Protein 2IWX (pdb70)

Foldseek 3Di:
DDKDKDFFDPLLLVLLVCLLPDPQPPLLLLVLLLLVVLLVLQVVLVVVCVVPVVQCVLPVAFAWEWEFDQVQQKIKIWTQGQWDALVRCCDCPGHHVPFLSVVLVVVVVVPDDPSCCVVRVRSNSSLSNWAQKKWKWFDHPPHAIKIWIDRSHRMIIIGRDPDDDDRSGTIMIMGNGDPVRSCCSDPVSVVVSCVPNVPDRPHYYHYDDDDDDD

Secondary structure (DSSP, 8-state):
---EEEEPPHHHHHHHHHHHH---S-TTHHHHHHHHHHHHHHHHHHHHTTT-GGGGTTS----EEEEEEGGGTEEEEEE-SS---HHHHHIIIII---STHHHHHHHHHHT--GGGGGGGT-GGGGGGGTEEEEEEEEE-TTS--EEEEE-SSSEEEEEE-SSSPPPSSEEEEEEEE-TT-GGGG-HHHHHHHHHHH----SS-EEE-------

Nearest PDB structures (foldseek):
  2cgf-assembly1_A-2  TM=9.976E-01  e=3.569E-41  Saccharomyces cerevisiae
  3c11-assembly1_A  TM=1.001E+00  e=1.636E-40  Saccharomyces cerevisiae
  2yge-assembly1_A  TM=9.999E-01  e=5.278E-40  Saccharomyces cerevisiae
  2yga-assembly1_A-2  TM=9.964E-01  e=4.176E-40  Saccharomyces cerevisiae
  2ygf-assembly1_A  TM=9.974E-01  e=1.428E-39  Saccharomyces cerevisiae

Solvent-accessible surface area: 10897 Å² total; per-residue (Å²): 138,80,60,71,94,49,125,13,40,75,38,1,45,103,0,0,52,88,3,38,106,40,145,53,106,61,34,10,11,0,2,110,15,3,2,50,65,4,18,70,22,0,52,120,1,113,161,81,13,131,109,57,93,151,39,44,123,66,33,94,95,38,8,0,66,0,28,16,58,82,166,102,83,3,0,8,5,30,9,0,0,53,6,27,20,47,70,72,0,29,66,76,15,0,44,87,29,135,56,32,1,114,46,0,13,100,25,37,109,95,63,29,92,17,35,65,0,37,148,49,60,4,5,15,7,0,0,0,0,0,0,70,97,0,22,0,0,0,43,6,46,116,42,108,6,22,16,0,47,2,95,7,59,14,42,2,40,2,22,40,4,128,124,20,97,137,4,28,0,0,9,1,20,36,0,36,7,33,106,110,15,59,66,7,23,98,69,165,39,1,86,62,3,20,152,128,70,15,132,186,41,86,17,74,47,66,42,55,60,128,160,160,131,220

Sequence (214 aa):
MASETFEFQQAEEEITQLMSSLIIINTVYSNKKEIFLRELISSNASDALDKIRYKSSLSSDPKQLEETEPDLFIRITPKPEQKVLEIRRDSGIGMTKAELINNLGTIAKSGTKAFMMEALSAGADVSSMIGQFGVGFYSLFLVADDRVQVISKSNDDEEQYIWESNAGGGGSFTVTLDEVNERIIGRGTILRLFLKDDQLEYLEEKRIKEVIKRHSEFVAYPIQLVVTKEVE

GO terms:
  GO:0032204 regulation of telomere maintenance (P, IMP)
  GO:0005634 nucleus (C, IDA)
  GO:0005737 cytoplasm (C, IDA)
  GO:0043248 proteasome assembly (P, IDA)
  GO:0016887 ATP hydrolysis activity (F, IDA)
  GO:0032212 positive regulation of telomere maintenance via telomerase (P, IDA)
  GO:0006458 'de novo' protein folding (P, IDA)
  GO:0005737 cytoplasm (C, HDA)
  GO:0042026 protein refolding (P, IMP)
  GO:0043248 proteasome assembly (P, IMP)
  GO:0016887 ATP hydrolysis activity (F, IMP)
  GO:0032212 positive regulation of telomere maintenance via telomerase (P, IMP)
  GO:0051604 protein maturation (P, IMP)
  GO:0006458 'de novo' protein folding (P, IMP)
  GO:0006970 response to osmotic stress (P, IMP)
  GO:0000492 box C/D snoRNP assembly (P, IMP)
  GO:0070585 protein localization to mitochondrion (P, IPI)
  GO:0042802 identical protein binding (F, IPI)
  GO:0005515 protein binding (F, IPI)

B-factor: mean 29.28, std 8.61, range [11.39, 107.09]

Radius of gyration: 16.76 Å; Cα contacts (8 Å, |Δi|>4): 424; chains: 1; bounding box: 52×40×44 Å

Structure (mmCIF, N/CA/C/O backbone):
data_2IWX
#
_entry.id   2IWX
#
_cell.length_a   73.703
_cell.length_b   73.703
_cell.length_c   110.019
_cell.angle_alpha   90.00
_cell.angle_beta   90.00
_cell.angle_gamma   90.00
#
_symmetry.space_group_name_H-M   'P 43 2 2'
#
loop_
_entity.id
_entity.type
_entity.pdbx_description
1 polymer 'ATP-DEPENDENT MOLECULAR CHAPERONE HSP82'
2 non-polymer (5E)-14-CHLORO-15,17-DIHYDROXY-4,7,8,9,10,11-HEXAHYDRO-2-BENZOXACYCLOPENTADECINE-1,12(3H,13H)-DIONE
3 water water
#
loop_
_atom_site.group_PDB
_atom_site.id
_atom_site.type_symbol
_atom_site.label_atom_id
_atom_site.label_alt_id
_atom_site.label_comp_id
_atom_site.label_asym_id
_atom_site.l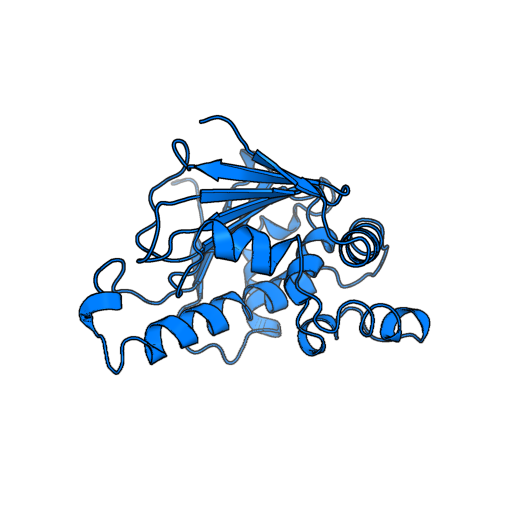abel_entity_id
_atom_site.label_seq_id
_atom_site.pdbx_PDB_ins_code
_atom_site.Cartn_x
_atom_site.Cartn_y
_atom_site.Cartn_z
_atom_site.occupancy
_atom_site.B_iso_or_equiv
_atom_site.auth_seq_id
_atom_site.auth_comp_id
_atom_site.auth_asym_id
_atom_site.auth_atom_id
_atom_site.pdbx_PDB_model_num
ATOM 1 N N . MET A 1 1 ? 42.090 61.305 3.352 1.00 42.32 1 MET A N 1
ATOM 2 C CA . MET A 1 1 ? 41.940 59.954 3.984 1.00 42.53 1 MET A CA 1
ATOM 3 C C . MET A 1 1 ? 42.893 59.819 5.162 1.00 40.35 1 MET A C 1
ATOM 4 O O . MET A 1 1 ? 42.985 60.719 6.010 1.00 40.45 1 MET A O 1
ATOM 9 N N . ALA A 1 2 ? 43.591 58.688 5.218 1.00 38.19 2 ALA A N 1
ATOM 10 C CA . ALA A 1 2 ? 44.688 58.538 6.149 1.00 35.82 2 ALA A CA 1
ATOM 11 C C . ALA A 1 2 ? 45.841 59.399 5.665 1.00 34.34 2 ALA A C 1
ATOM 12 O O . ALA A 1 2 ? 46.125 59.472 4.467 1.00 33.96 2 ALA A O 1
ATOM 14 N N . SER A 1 3 ? 46.480 60.058 6.617 1.00 32.18 3 SER A N 1
ATOM 15 C CA . SER A 1 3 ? 47.665 60.839 6.353 1.00 31.04 3 SER A CA 1
ATOM 16 C C . SER A 1 3 ? 48.863 59.914 6.327 1.00 29.96 3 SER A C 1
ATOM 17 O O . SER A 1 3 ? 48.835 58.819 6.888 1.00 30.33 3 SER A O 1
ATOM 20 N N . GLU A 1 4 ? 49.901 60.351 5.635 1.00 27.95 4 GLU A N 1
ATOM 21 C CA . GLU A 1 4 ? 51.194 59.702 5.694 1.00 26.93 4 GLU A CA 1
ATOM 22 C C . GLU A 1 4 ? 52.124 60.676 6.395 1.00 25.37 4 GLU A C 1
ATOM 23 O O . GLU A 1 4 ? 52.056 61.881 6.122 1.00 24.22 4 GLU A O 1
ATOM 29 N N . THR A 1 5 ? 52.963 60.165 7.292 1.00 25.88 5 THR A N 1
ATOM 30 C CA . THR A 1 5 ? 53.884 60.973 8.091 1.00 25.69 5 THR A CA 1
ATOM 31 C C . THR A 1 5 ? 55.319 60.778 7.607 1.00 25.93 5 THR A C 1
ATOM 32 O O . THR A 1 5 ? 55.732 59.652 7.312 1.00 25.35 5 THR A O 1
ATOM 36 N N . PHE A 1 6 ? 56.048 61.887 7.484 1.00 25.66 6 PHE A N 1
ATOM 37 C CA . PHE A 1 6 ? 57.435 61.883 7.011 1.00 26.77 6 PHE A CA 1
ATOM 38 C C . PHE A 1 6 ? 58.315 62.673 7.966 1.00 26.95 6 PHE A C 1
ATOM 39 O O . PHE A 1 6 ? 57.863 63.621 8.602 1.00 26.95 6 PHE A O 1
ATOM 47 N N . GLU A 1 7 ? 59.593 62.319 8.018 1.00 26.61 7 GLU A N 1
ATOM 48 C CA . GLU A 1 7 ? 60.558 63.065 8.817 1.00 27.22 7 GLU A CA 1
ATOM 49 C C . GLU A 1 7 ? 61.242 64.086 7.946 1.00 26.41 7 GLU A C 1
ATOM 50 O O . GLU A 1 7 ? 61.612 63.797 6.804 1.00 27.59 7 GLU A O 1
ATOM 56 N N . PHE A 1 8 ? 61.359 65.305 8.472 1.00 27.13 8 PHE A N 1
ATOM 57 C CA . PHE A 1 8 ? 62.132 66.337 7.815 1.00 26.92 8 PHE A CA 1
ATOM 58 C C . PHE A 1 8 ? 63.592 65.954 7.829 1.00 25.86 8 PHE A C 1
ATOM 59 O O . PHE A 1 8 ? 64.078 65.336 8.794 1.00 26.85 8 PHE A O 1
ATOM 67 N N . GLN A 1 9 ? 64.288 66.365 6.774 1.00 25.11 9 GLN A N 1
ATOM 68 C CA A GLN A 1 9 ? 65.726 66.354 6.807 0.50 24.15 9 GLN A CA 1
ATOM 69 C CA B GLN A 1 9 ? 65.754 66.398 6.790 0.50 23.78 9 GLN A CA 1
ATOM 70 C C . GLN A 1 9 ? 66.181 67.220 7.994 1.00 23.92 9 GLN A C 1
ATOM 71 O O . GLN A 1 9 ? 65.614 68.301 8.245 1.00 22.90 9 GLN A O 1
ATOM 82 N N . ALA A 1 10 ? 67.170 66.732 8.731 1.00 23.44 10 ALA A N 1
ATOM 83 C CA . ALA A 1 10 ? 67.644 67.373 9.968 1.00 23.48 10 ALA A CA 1
ATOM 84 C C . ALA A 1 10 ? 67.945 68.870 9.843 1.00 24.11 10 ALA A C 1
ATOM 85 O O . ALA A 1 10 ? 67.610 69.642 10.751 1.00 24.65 10 ALA A O 1
ATOM 87 N N . GLU A 1 11 ? 68.573 69.275 8.739 1.00 22.92 11 GLU A N 1
ATOM 88 C CA A GLU A 1 11 ? 68.910 70.692 8.547 0.60 23.36 11 GLU A CA 1
ATOM 89 C CA B GLU A 1 11 ? 68.920 70.677 8.544 0.20 23.15 11 GLU A CA 1
ATOM 90 C CA C GLU A 1 11 ? 68.917 70.681 8.506 0.20 23.14 11 GLU A CA 1
ATOM 91 C C . GLU A 1 11 ? 67.679 71.549 8.383 1.00 23.30 11 GLU A C 1
ATOM 92 O O . GLU A 1 11 ? 67.678 72.722 8.771 1.00 22.22 11 GLU A O 1
ATOM 108 N N . ILE A 1 12 ? 66.613 70.991 7.813 1.00 22.31 12 ILE A N 1
ATOM 109 C CA . ILE A 1 12 ? 65.385 71.774 7.666 1.00 22.38 12 ILE A CA 1
ATOM 110 C C . ILE A 1 12 ? 64.760 71.989 9.048 1.00 23.42 12 ILE A C 1
ATOM 111 O O . ILE A 1 12 ? 64.343 73.097 9.357 1.00 22.87 12 ILE A O 1
ATOM 116 N N . THR A 1 13 ? 64.739 70.941 9.867 1.00 24.47 13 THR A N 1
ATOM 117 C CA . THR A 1 13 ? 64.299 71.051 11.267 1.00 25.88 13 THR A CA 1
ATOM 118 C C . THR A 1 13 ? 65.092 72.124 11.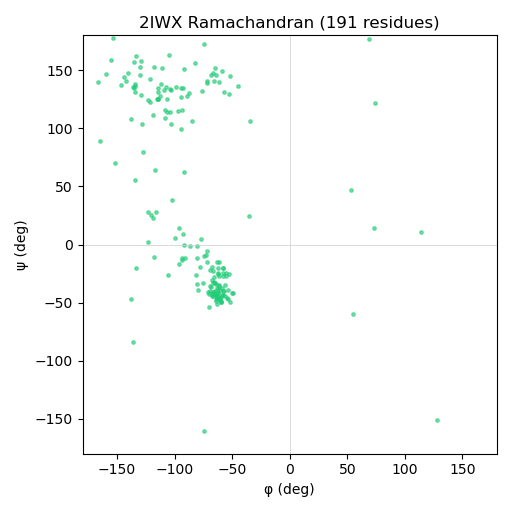992 1.00 25.26 13 THR A C 1
ATOM 119 O O . THR A 1 13 ? 64.507 72.983 12.671 1.00 26.26 13 THR A O 1
ATOM 123 N N . GLN A 1 14 ? 66.400 72.115 11.807 1.00 23.89 14 GLN A N 1
ATOM 124 C CA . GLN A 1 14 ? 67.280 73.068 12.456 1.00 23.83 14 GLN A CA 1
ATOM 125 C C . GLN A 1 14 ? 66.862 74.475 12.040 1.00 24.34 14 GLN A C 1
ATOM 126 O O . GLN A 1 14 ? 66.667 75.347 12.907 1.00 25.05 14 GLN A O 1
ATOM 132 N N . LEU A 1 15 ? 66.691 74.685 10.735 1.00 23.23 15 LEU A N 1
ATOM 133 C CA . LEU A 1 15 ? 66.295 76.013 10.233 1.00 24.88 15 LEU A CA 1
ATOM 134 C C . LEU A 1 15 ? 64.957 76.461 10.809 1.00 25.18 15 LEU A C 1
ATOM 135 O O . LEU A 1 15 ? 64.804 77.614 11.237 1.00 26.27 15 LEU A O 1
ATOM 140 N N . MET A 1 16 ? 63.980 75.569 10.825 1.00 25.23 16 MET A N 1
ATOM 141 C CA . MET A 1 16 ? 62.627 75.905 11.315 1.00 26.05 16 MET A CA 1
ATOM 142 C C . MET A 1 16 ? 62.564 76.272 12.774 1.00 27.07 16 MET A C 1
ATOM 143 O O . MET A 1 16 ? 61.915 77.244 13.111 1.00 28.18 16 MET A O 1
ATOM 148 N N . SER A 1 17 ? 63.177 75.466 13.626 1.00 25.35 17 SER A N 1
ATOM 149 C CA A SER A 1 17 ? 63.168 75.727 15.058 0.70 25.90 17 SER A CA 1
ATOM 150 C CA B SER A 1 17 ? 63.164 75.723 15.062 0.30 25.75 17 SER A CA 1
ATOM 151 C C . SER A 1 17 ? 63.746 77.104 15.322 1.00 25.40 17 SER A C 1
ATOM 152 O O . SER A 1 17 ? 63.224 77.871 16.130 1.00 24.44 17 SER A O 1
ATOM 157 N N . LEU A 1 18 ? 64.825 77.416 14.620 1.00 26.15 18 LEU A N 1
ATOM 158 C CA . LEU A 1 18 ? 65.434 78.734 14.740 1.00 27.58 18 LEU A CA 1
ATOM 159 C C . LEU A 1 18 ? 64.426 79.834 14.338 1.00 27.18 18 LEU A C 1
ATOM 160 O O . LEU A 1 18 ? 64.245 80.813 15.052 1.00 27.69 18 LEU A O 1
ATOM 165 N N . ILE A 1 19 ? 63.778 79.695 13.193 1.00 27.17 19 ILE A N 1
ATOM 166 C CA . ILE A 1 19 ? 62.844 80.736 12.743 1.00 27.58 19 ILE A CA 1
ATOM 167 C C . ILE A 1 19 ? 61.580 80.908 13.618 1.00 29.25 19 ILE A C 1
ATOM 168 O O . ILE A 1 19 ? 61.165 82.056 13.905 1.00 28.36 19 ILE A O 1
ATOM 173 N N . ILE A 1 20 ? 60.937 79.808 14.032 1.00 29.43 20 ILE A N 1
ATOM 174 C CA A ILE A 1 20 ? 59.723 79.917 14.837 0.70 29.42 20 ILE A CA 1
ATOM 175 C CA B ILE A 1 20 ? 59.717 79.937 14.843 0.30 29.71 20 ILE A CA 1
ATOM 176 C C . ILE A 1 20 ? 59.991 80.602 16.193 1.00 29.90 20 ILE A C 1
ATOM 177 O O . ILE A 1 20 ? 59.107 81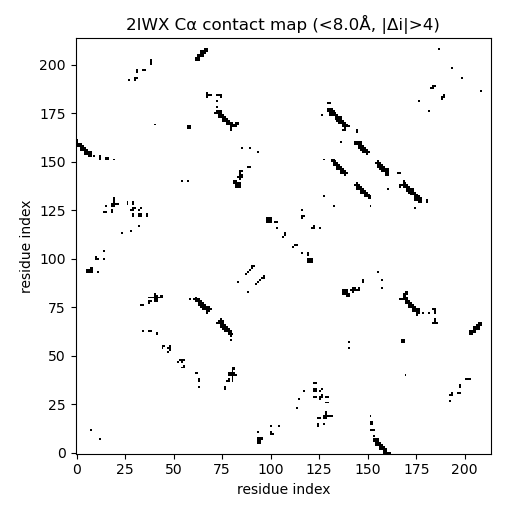.262 16.747 1.00 29.99 20 ILE A O 1
ATOM 186 N N . ASN A 1 21 ? 61.216 80.446 16.712 1.00 29.39 21 ASN A N 1
ATOM 187 C CA . ASN A 1 21 ? 61.594 80.966 18.022 1.00 29.89 21 ASN A CA 1
ATOM 188 C C . ASN A 1 21 ? 62.296 82.328 17.990 1.00 29.33 21 ASN A C 1
ATOM 189 O O . ASN A 1 21 ? 62.388 82.998 19.018 1.00 29.45 21 ASN A O 1
ATOM 194 N N . THR A 1 22 ? 62.793 82.742 16.826 1.00 28.26 22 THR A N 1
ATOM 195 C CA . THR A 1 22 ? 63.655 83.934 16.784 1.00 27.53 22 THR A CA 1
ATOM 196 C C . THR A 1 22 ? 62.901 85.201 17.197 1.00 27.44 22 THR A C 1
ATOM 197 O O . THR A 1 22 ? 61.705 85.360 16.919 1.00 28.13 22 THR A O 1
ATOM 201 N N . VAL A 1 23 ? 63.615 86.107 17.853 1.00 27.36 23 VAL A N 1
ATOM 202 C CA . VAL A 1 23 ? 63.014 87.395 18.213 1.00 28.22 23 VAL A CA 1
ATOM 203 C C . VAL A 1 23 ? 63.351 88.496 17.192 1.00 28.36 23 VAL A C 1
ATOM 204 O O . VAL A 1 23 ? 63.173 89.684 17.476 1.00 29.05 23 VAL A O 1
ATOM 208 N N . TYR A 1 24 ? 63.852 88.087 16.022 1.00 27.68 24 TYR A N 1
ATOM 209 C CA . TYR A 1 24 ? 64.104 88.985 14.905 1.00 28.47 24 TYR A CA 1
ATOM 210 C C . TYR A 1 24 ? 62.907 89.925 14.721 1.00 28.07 24 TYR A C 1
ATOM 211 O O . TYR A 1 24 ? 61.739 89.482 14.738 1.00 29.29 24 TYR A O 1
ATOM 220 N N . SER A 1 25 ? 63.198 91.200 14.501 1.00 28.30 25 SER A N 1
ATOM 221 C CA . SER A 1 25 ? 62.188 92.239 14.618 1.00 29.50 25 SER A CA 1
ATOM 222 C C . SER A 1 25 ? 61.280 92.360 13.405 1.00 29.86 25 SER A C 1
ATOM 223 O O . SER A 1 25 ? 60.073 92.524 13.566 1.00 30.84 25 SER A O 1
ATOM 226 N N . ASN A 1 26 ? 61.852 92.218 12.205 1.00 28.73 26 ASN A N 1
ATOM 227 C CA . ASN A 1 26 ? 61.175 92.559 10.954 1.00 28.61 26 ASN A CA 1
ATOM 228 C C . ASN A 1 26 ? 60.457 91.341 10.383 1.00 26.55 26 ASN A C 1
ATOM 229 O O . ASN A 1 26 ? 60.751 90.894 9.279 1.00 27.41 26 ASN A O 1
ATOM 234 N N . LYS A 1 27 ? 59.488 90.829 11.134 1.00 25.37 27 LYS A N 1
ATOM 235 C CA A LYS A 1 27 ? 58.810 89.578 10.782 0.60 25.32 27 LYS A CA 1
ATOM 236 C CA B LYS A 1 27 ? 58.849 89.576 10.747 0.40 24.86 27 LYS A CA 1
ATOM 237 C C . LYS A 1 27 ? 58.007 89.692 9.473 1.00 24.63 27 LYS A C 1
ATOM 238 O O . LYS A 1 27 ? 57.726 88.684 8.824 1.00 24.26 27 LYS A O 1
ATOM 249 N N . GLU A 1 28 ? 57.643 90.918 9.085 1.00 24.21 28 GLU A N 1
ATOM 250 C CA . GLU A 1 28 ? 56.821 91.108 7.855 1.00 24.14 28 GLU A CA 1
ATOM 251 C C . GLU A 1 28 ? 57.485 90.619 6.563 1.00 23.76 28 GLU A C 1
ATOM 252 O O . GLU A 1 28 ? 56.820 90.505 5.520 1.00 24.35 28 GLU A O 1
ATOM 258 N N . ILE A 1 29 ? 58.795 90.376 6.601 1.00 24.11 29 ILE A N 1
ATOM 259 C CA . ILE A 1 29 ? 59.503 89.890 5.418 1.00 24.43 29 ILE A CA 1
ATOM 260 C C . ILE A 1 29 ? 58.927 88.571 4.886 1.00 23.72 29 ILE A C 1
ATOM 261 O O . ILE A 1 29 ? 59.125 88.239 3.721 1.00 24.31 29 ILE A O 1
ATOM 266 N N . PHE A 1 30 ? 58.196 87.823 5.708 1.00 22.89 30 PHE A N 1
ATOM 267 C CA . PHE A 1 30 ? 57.600 86.571 5.267 1.00 23.35 30 PHE A CA 1
ATOM 268 C C . PHE A 1 30 ? 56.725 86.827 4.046 1.00 23.55 30 PHE A C 1
ATOM 269 O O . PHE A 1 30 ? 56.652 85.979 3.146 1.00 24.11 30 PHE A O 1
ATOM 277 N N . LEU A 1 31 ? 56.061 87.982 3.993 1.00 23.65 31 LEU A N 1
ATOM 278 C CA . LEU A 1 31 ? 55.092 88.140 2.897 1.00 24.90 31 LEU A CA 1
ATOM 279 C C . LEU A 1 31 ? 55.778 88.303 1.546 1.00 24.72 31 LEU A C 1
ATOM 280 O O . LEU A 1 31 ? 55.348 87.705 0.554 1.00 24.63 31 LEU A O 1
ATOM 285 N N . ARG A 1 32 ? 56.857 89.077 1.506 1.00 24.59 32 ARG A N 1
ATOM 286 C CA . ARG A 1 32 ? 57.618 89.207 0.267 1.00 24.75 32 ARG A CA 1
ATOM 287 C C . ARG A 1 32 ? 58.153 87.847 -0.179 1.00 24.85 32 ARG A C 1
ATOM 288 O O . ARG A 1 32 ? 58.149 87.527 -1.376 1.00 24.64 32 ARG A O 1
ATOM 296 N N . GLU A 1 33 ? 58.602 87.021 0.761 1.00 23.41 33 GLU A N 1
ATOM 297 C CA . GLU A 1 33 ? 59.140 85.737 0.359 1.00 24.02 33 GLU A CA 1
ATOM 298 C C . GLU A 1 33 ? 58.086 84.855 -0.246 1.00 23.61 33 GLU A C 1
ATOM 299 O O . GLU A 1 33 ? 58.353 84.159 -1.239 1.00 24.45 33 GLU A O 1
ATOM 305 N N . LEU A 1 34 ? 56.875 84.850 0.332 1.00 23.15 34 LEU A N 1
ATOM 306 C CA . LEU A 1 34 ? 55.822 83.982 -0.187 1.00 23.26 34 LEU A CA 1
ATOM 307 C C . LEU A 1 34 ? 55.234 84.538 -1.483 1.00 22.78 34 LEU A C 1
ATOM 308 O O . LEU A 1 34 ? 54.884 83.747 -2.370 1.00 23.91 34 LEU A O 1
ATOM 313 N N . ILE A 1 35 ? 55.176 85.861 -1.620 1.00 22.31 35 ILE A N 1
ATOM 314 C CA . ILE A 1 35 ? 54.745 86.448 -2.891 1.00 23.44 35 ILE A CA 1
ATOM 315 C C . ILE A 1 35 ? 55.765 86.105 -3.965 1.00 23.53 35 ILE A C 1
ATOM 316 O O . ILE A 1 35 ? 55.397 85.789 -5.121 1.00 23.66 35 ILE A O 1
ATOM 321 N N . SER A 1 36 ? 57.058 86.138 -3.626 1.00 23.49 36 SER A N 1
ATOM 322 C CA A SER A 1 36 ? 58.093 85.812 -4.606 0.60 23.51 36 SER A CA 1
ATOM 323 C CA B SER A 1 36 ? 58.097 85.799 -4.603 0.40 23.16 36 SER A CA 1
ATOM 324 C C . SER A 1 36 ? 57.975 84.356 -5.069 1.00 23.54 36 SER A C 1
ATOM 325 O O . SER A 1 36 ? 58.057 84.061 -6.260 1.00 24.25 36 SER A O 1
ATOM 330 N N . ASN A 1 37 ? 57.758 83.429 -4.137 1.00 22.94 37 ASN A N 1
ATOM 331 C CA . ASN A 1 37 ? 57.592 82.036 -4.519 1.00 23.20 37 ASN A CA 1
ATOM 332 C C . ASN A 1 37 ? 56.364 81.861 -5.406 1.00 23.56 37 ASN A C 1
ATOM 333 O O . ASN A 1 37 ? 56.425 81.062 -6.361 1.00 23.47 37 ASN A O 1
ATOM 338 N N . ALA A 1 38 ? 55.262 82.543 -5.064 1.00 23.77 38 ALA A N 1
ATOM 339 C CA . ALA A 1 38 ? 54.031 82.483 -5.860 1.00 23.81 38 ALA A CA 1
ATOM 340 C C . ALA A 1 38 ? 54.308 82.981 -7.281 1.00 23.40 38 ALA A C 1
ATOM 341 O O . ALA A 1 38 ? 53.908 82.339 -8.268 1.00 23.58 38 ALA A O 1
ATOM 343 N N . SER A 1 39 ? 54.964 84.133 -7.402 1.00 22.48 39 SER A N 1
ATOM 344 C CA . SER A 1 39 ? 55.313 84.683 -8.721 1.00 22.19 39 SER A CA 1
ATOM 345 C C . SER A 1 39 ? 56.163 83.690 -9.507 1.00 22.33 39 SER A C 1
ATOM 346 O O . SER A 1 39 ? 55.939 83.473 -10.702 1.00 22.45 39 SER A O 1
ATOM 349 N N . ASP A 1 40 ? 57.138 83.075 -8.857 1.00 22.87 40 ASP A N 1
ATOM 350 C CA . ASP A 1 40 ? 57.996 82.094 -9.521 1.00 23.17 40 ASP A CA 1
ATOM 351 C C . ASP A 1 40 ? 57.195 80.893 -10.018 1.00 22.86 40 ASP A C 1
ATOM 352 O O . ASP A 1 40 ? 57.442 80.437 -11.134 1.00 22.97 40 ASP A O 1
ATOM 357 N N . ALA A 1 41 ? 56.245 80.396 -9.212 1.00 23.05 41 ALA A N 1
ATOM 358 C CA . ALA A 1 41 ? 55.428 79.252 -9.607 1.00 23.15 41 ALA A CA 1
ATOM 359 C C . ALA A 1 41 ? 54.529 79.617 -10.783 1.00 23.57 41 ALA A C 1
ATOM 360 O O . ALA A 1 41 ? 54.279 78.780 -11.665 1.00 23.34 41 ALA A O 1
ATOM 362 N N . LEU A 1 42 ? 54.089 80.873 -10.836 1.00 22.02 42 LEU A N 1
ATOM 363 C CA . LEU A 1 42 ? 53.299 81.358 -11.964 1.00 21.89 42 LEU A CA 1
ATOM 364 C C . LEU A 1 42 ? 54.172 81.448 -13.233 1.00 21.51 42 LEU A C 1
ATOM 365 O O . LEU A 1 42 ? 53.727 81.099 -14.361 1.00 22.13 42 LEU A O 1
ATOM 370 N N . ASP A 1 43 ? 55.420 81.900 -13.075 1.00 21.10 43 ASP A N 1
ATOM 371 C CA . ASP A 1 43 ? 56.338 81.948 -14.212 1.00 20.94 43 ASP A CA 1
ATOM 372 C C . ASP A 1 43 ? 56.484 80.555 -14.801 1.00 20.96 43 ASP A C 1
ATOM 373 O O . ASP A 1 43 ? 56.552 80.409 -16.021 1.00 21.00 43 ASP A O 1
ATOM 378 N N . LYS A 1 44 ? 56.550 79.535 -13.957 1.00 22.42 44 LYS A N 1
ATOM 379 C CA . LYS A 1 44 ? 56.782 78.181 -14.462 1.00 22.57 44 LYS A CA 1
ATOM 380 C C . LYS A 1 44 ? 55.603 77.656 -15.276 1.00 20.78 44 LYS A C 1
ATOM 381 O O . LYS A 1 44 ? 55.832 77.065 -16.337 1.00 20.52 44 LYS A O 1
ATOM 387 N N . ILE A 1 45 ? 54.362 77.876 -14.825 1.00 21.42 45 ILE A N 1
ATOM 388 C CA . ILE A 1 45 ? 53.213 77.410 -15.591 1.00 21.80 45 ILE A CA 1
ATOM 389 C C . ILE A 1 45 ? 53.088 78.235 -16.885 1.00 21.54 45 ILE A C 1
ATOM 390 O O . ILE A 1 45 ? 52.798 77.696 -17.961 1.00 21.28 45 ILE A O 1
ATOM 395 N N . ARG A 1 46 ? 53.406 79.521 -16.806 1.00 20.98 46 ARG A N 1
ATOM 396 C CA . ARG A 1 46 ? 53.352 80.355 -18.008 1.00 21.91 46 ARG A CA 1
ATOM 397 C C . ARG A 1 46 ? 54.347 79.874 -19.033 1.00 20.96 46 ARG A C 1
ATOM 398 O O . ARG A 1 46 ? 54.046 79.805 -20.222 1.00 21.75 46 ARG A O 1
ATOM 406 N N . TYR A 1 47 ? 55.566 79.596 -18.595 1.00 20.42 47 TYR A N 1
ATOM 407 C CA . TYR A 1 47 ? 56.589 79.097 -19.490 1.00 20.03 47 TYR A CA 1
ATOM 408 C C . TYR A 1 47 ? 56.214 77.732 -20.077 1.00 19.70 47 TYR A C 1
ATOM 409 O O . TYR A 1 47 ? 56.363 77.512 -21.268 1.00 20.47 47 TYR A O 1
ATOM 418 N N . LYS A 1 48 ? 55.713 76.836 -19.229 1.00 19.94 48 LYS A N 1
ATOM 419 C CA . LYS A 1 48 ? 55.315 75.508 -19.703 1.00 21.18 48 LYS A CA 1
ATOM 420 C C . LYS A 1 48 ? 54.253 75.633 -20.775 1.00 20.71 48 LYS A C 1
ATOM 421 O O . LYS A 1 48 ? 54.254 74.893 -21.771 1.00 20.55 48 LYS A O 1
ATOM 427 N N . SER A 1 49 ? 53.365 76.598 -20.584 1.00 21.25 49 SER A N 1
ATOM 428 C CA A SER A 1 49 ? 52.226 76.808 -21.490 0.60 20.82 49 SER A CA 1
ATOM 429 C CA B SER A 1 49 ? 52.243 76.758 -21.504 0.40 21.06 49 SER A CA 1
ATOM 430 C C . SER A 1 49 ? 52.651 77.273 -22.881 1.00 20.97 49 SER A C 1
ATOM 431 O O . SER A 1 49 ? 51.853 77.219 -23.808 1.00 22.74 49 SER A O 1
ATOM 436 N N . LEU A 1 50 ? 53.895 77.738 -23.043 1.00 21.02 50 LEU A N 1
ATOM 437 C CA . LEU A 1 50 ? 54.372 78.206 -24.352 1.00 21.34 50 LEU A CA 1
ATOM 438 C C . LEU A 1 50 ? 54.334 77.085 -25.378 1.00 21.03 50 LEU A C 1
ATOM 439 O O . LEU A 1 50 ? 54.086 77.324 -26.556 1.00 22.90 50 LEU A O 1
ATOM 444 N N . SER A 1 51 ? 54.605 75.871 -24.910 1.00 21.47 51 SER A N 1
ATOM 445 C CA A SER A 1 51 ? 54.660 74.702 -25.783 0.70 20.41 51 SER A CA 1
ATOM 446 C CA B SER A 1 51 ? 54.667 74.697 -25.780 0.30 21.30 51 SER A CA 1
ATOM 447 C C . SER A 1 51 ? 53.546 73.702 -25.466 1.00 21.61 51 SER A C 1
ATOM 448 O O . SER A 1 51 ? 53.420 72.674 -26.119 1.00 21.98 51 SER A O 1
ATOM 453 N N . ASP A 1 52 ? 52.728 74.018 -24.472 1.00 22.50 52 ASP A N 1
ATOM 454 C CA . ASP A 1 52 ? 51.667 73.112 -24.075 1.00 22.70 52 ASP A CA 1
ATOM 455 C C . ASP A 1 52 ? 50.528 73.968 -23.488 1.00 22.98 52 ASP A C 1
ATOM 456 O O . ASP A 1 52 ? 50.278 73.973 -22.277 1.00 23.10 52 ASP A O 1
ATOM 461 N N . PRO A 1 53 ? 49.848 74.733 -24.349 1.00 23.01 53 PRO A N 1
ATOM 462 C CA . PRO A 1 53 ? 48.878 75.697 -23.847 1.00 23.76 53 PRO A CA 1
ATOM 463 C C . PRO A 1 53 ? 47.709 75.066 -23.097 1.00 24.11 53 PRO A C 1
ATOM 464 O O . PRO A 1 53 ? 47.102 75.726 -22.265 1.00 22.93 53 PRO A O 1
ATOM 468 N N . LYS A 1 54 ? 47.382 73.806 -23.396 1.00 24.45 54 LYS A N 1
ATOM 469 C CA . LYS A 1 54 ? 46.374 73.066 -22.624 1.00 25.18 54 LYS A CA 1
ATOM 470 C C . LYS A 1 54 ? 46.611 73.055 -21.101 1.00 24.46 54 LYS A C 1
ATOM 471 O O . LYS A 1 54 ? 45.665 72.942 -20.316 1.00 25.91 54 LYS A O 1
ATOM 477 N N . GLN A 1 55 ? 47.868 73.222 -20.695 1.00 24.13 55 GLN A N 1
ATOM 478 C CA . GLN A 1 55 ? 48.199 73.211 -19.272 1.00 23.70 55 GLN A CA 1
ATOM 479 C C . GLN A 1 55 ? 47.522 74.349 -18.521 1.00 24.66 55 GLN A C 1
ATOM 480 O O . GLN A 1 55 ? 47.343 74.267 -17.294 1.00 24.88 55 GLN A O 1
ATOM 486 N N . LEU A 1 56 ? 47.184 75.427 -19.224 1.00 25.04 56 LEU A N 1
ATOM 487 C CA . LEU A 1 56 ? 46.495 76.560 -18.573 1.00 25.56 56 LEU A CA 1
ATOM 488 C C . LEU A 1 56 ? 45.023 76.349 -18.327 1.00 26.04 56 LEU A C 1
ATOM 489 O O . LEU A 1 56 ? 44.459 77.033 -17.474 1.00 26.95 56 LEU A O 1
ATOM 494 N N . GLU A 1 57 ? 44.411 75.407 -19.039 1.00 26.24 57 GLU A N 1
ATOM 495 C CA A GLU A 1 57 ? 42.954 75.268 -19.040 0.70 27.18 57 GLU A CA 1
ATOM 496 C CA B GLU A 1 57 ? 42.952 75.271 -19.048 0.30 27.10 57 GLU A CA 1
ATOM 497 C C . GLU A 1 57 ? 42.336 74.927 -17.690 1.00 27.18 57 GLU A C 1
ATOM 498 O O . GLU A 1 57 ? 41.159 75.216 -17.462 1.00 27.86 57 GLU A O 1
ATOM 509 N N . THR A 1 58 ? 43.120 74.315 -16.788 1.00 26.99 58 THR A N 1
ATOM 510 C CA . THR A 1 58 ? 42.647 73.953 -15.457 1.00 26.96 58 THR A CA 1
ATOM 511 C C . THR A 1 58 ? 42.400 75.195 -14.595 1.00 27.03 58 THR A C 1
ATOM 512 O O . THR A 1 58 ? 41.680 75.135 -13.609 1.00 27.63 58 THR A O 1
ATOM 516 N N . GLU A 1 59 ? 43.044 76.302 -14.971 1.00 27.19 59 GLU A N 1
ATOM 517 C CA . GLU A 1 59 ? 42.863 77.593 -14.295 1.00 26.81 59 GLU A CA 1
ATOM 518 C C . GLU A 1 59 ? 43.452 78.669 -15.214 1.00 26.28 59 GLU A C 1
ATOM 519 O O . GLU A 1 59 ? 44.637 78.977 -15.136 1.00 25.76 59 GLU A O 1
ATOM 525 N N . PRO A 1 60 ? 42.642 79.219 -16.126 1.00 25.90 60 PRO A N 1
ATOM 526 C CA . PRO A 1 60 ? 43.219 80.144 -17.109 1.00 26.00 60 PRO A CA 1
ATOM 527 C C . PRO A 1 60 ? 43.740 81.463 -16.583 1.00 26.53 60 PRO A C 1
ATOM 528 O O . PRO A 1 60 ? 44.548 82.115 -17.255 1.00 28.84 60 PRO A O 1
ATOM 532 N N . ASP A 1 61 ? 43.310 81.860 -15.389 1.00 25.78 61 ASP A N 1
ATOM 533 C CA . ASP A 1 61 ? 43.755 83.147 -14.849 1.00 25.89 61 ASP A CA 1
ATOM 534 C C . ASP A 1 61 ? 44.982 82.961 -13.983 1.00 25.22 61 ASP A C 1
ATOM 535 O O . ASP A 1 61 ? 45.017 82.045 -13.136 1.00 25.24 61 ASP A O 1
ATOM 540 N N . LEU A 1 62 ? 45.958 83.839 -14.196 1.00 24.50 62 LEU A N 1
ATOM 541 C CA . LEU A 1 62 ? 47.241 83.822 -13.466 1.00 24.27 62 LEU A CA 1
ATOM 542 C C . LEU A 1 62 ? 47.234 84.945 -12.433 1.00 22.94 62 LEU A C 1
ATOM 543 O O . LEU A 1 62 ? 47.200 86.122 -12.769 1.00 24.01 62 LEU A O 1
ATOM 548 N N . PHE A 1 63 ? 47.253 84.567 -11.153 1.00 22.24 63 PHE A N 1
ATOM 549 C CA . PHE A 1 63 ? 47.069 85.523 -10.071 1.00 23.37 63 PHE A CA 1
ATOM 550 C C . PHE A 1 63 ? 47.695 85.036 -8.772 1.00 22.60 63 PHE A C 1
ATOM 551 O O . PHE A 1 63 ? 47.936 83.852 -8.573 1.00 22.87 63 PHE A O 1
ATOM 559 N N . ILE A 1 64 ? 47.949 86.009 -7.906 1.00 22.62 64 ILE A N 1
ATOM 560 C CA . ILE A 1 64 ? 48.304 85.795 -6.491 1.00 23.16 64 ILE A CA 1
ATOM 561 C C . ILE A 1 64 ? 47.143 86.390 -5.708 1.00 23.70 64 ILE A C 1
ATOM 562 O O . ILE A 1 64 ? 46.652 87.487 -6.037 1.00 24.65 64 ILE A O 1
ATOM 567 N N . ARG A 1 65 ? 46.685 85.660 -4.699 1.00 23.82 65 ARG A N 1
ATOM 568 C CA . ARG A 1 65 ? 45.522 86.103 -3.900 1.00 23.50 65 ARG A CA 1
ATOM 569 C C . ARG A 1 65 ? 45.813 85.934 -2.415 1.00 22.57 65 ARG A C 1
ATOM 570 O O . ARG A 1 65 ? 46.281 84.876 -1.997 1.00 24.81 65 ARG A O 1
ATOM 578 N N . ILE A 1 66 ? 45.544 86.981 -1.649 1.00 22.66 66 ILE A N 1
ATOM 579 C CA . ILE A 1 66 ? 45.760 86.939 -0.207 1.00 22.52 66 ILE A CA 1
ATOM 580 C C . ILE A 1 66 ? 44.420 87.062 0.481 1.00 22.43 66 ILE A C 1
ATOM 581 O O . ILE A 1 66 ? 43.660 88.004 0.229 1.00 21.71 66 ILE A O 1
ATOM 586 N N . THR A 1 67 ? 44.130 86.090 1.353 1.00 22.57 67 THR A N 1
ATOM 587 C CA . THR A 1 67 ? 42.831 86.024 2.039 1.00 22.55 67 THR A CA 1
ATOM 588 C C . THR A 1 67 ? 42.982 85.883 3.549 1.00 23.44 67 THR A C 1
ATOM 589 O O . THR A 1 67 ? 43.340 84.808 4.038 1.00 23.05 67 THR A O 1
ATOM 593 N N . PRO A 1 68 ? 42.755 86.969 4.292 1.00 22.72 68 PRO A N 1
ATOM 594 C CA . PRO A 1 68 ? 42.690 86.818 5.745 1.00 23.09 68 PRO A CA 1
ATOM 595 C C . PRO A 1 68 ? 41.410 86.111 6.164 1.00 24.09 68 PRO A C 1
ATOM 596 O O . PRO A 1 68 ? 40.317 86.362 5.602 1.00 24.99 68 PRO A O 1
ATOM 600 N N . LYS A 1 69 ? 41.530 85.231 7.162 1.00 23.76 69 LYS A N 1
ATOM 601 C CA . LYS A 1 69 ? 40.393 84.519 7.735 1.00 23.42 69 LYS A CA 1
ATOM 602 C C . LYS A 1 69 ? 40.429 84.742 9.254 1.00 24.31 69 LYS A C 1
ATOM 603 O O . LYS A 1 69 ? 40.926 83.904 10.016 1.00 24.16 69 LYS A O 1
ATOM 609 N N . PRO A 1 70 ? 39.953 85.909 9.691 1.00 25.43 70 PRO A N 1
ATOM 610 C CA . PRO A 1 70 ? 40.137 86.335 11.078 1.00 25.60 70 PRO A CA 1
ATOM 611 C C . PRO A 1 70 ? 39.603 85.387 12.138 1.00 25.91 70 PRO A C 1
ATOM 612 O O . PRO A 1 70 ? 40.247 85.194 13.172 1.00 26.48 70 PRO A O 1
ATOM 616 N N . GLU A 1 71 ? 38.443 84.783 11.919 1.00 26.74 71 GLU A N 1
ATOM 617 C CA . GLU A 1 71 ? 37.901 83.939 12.987 1.00 27.56 71 GLU A CA 1
ATOM 618 C C . GLU A 1 71 ? 38.846 82.758 13.296 1.00 27.49 71 GLU A C 1
ATOM 619 O O . GLU A 1 71 ? 39.042 82.383 14.468 1.00 28.59 71 GLU A O 1
ATOM 625 N N . GLN A 1 72 ? 39.438 82.208 12.236 1.00 27.24 72 GLN A N 1
ATOM 626 C CA . GLN A 1 72 ? 40.352 81.066 12.337 1.00 26.05 72 GLN A CA 1
ATOM 627 C C . GLN A 1 72 ? 41.787 81.466 12.602 1.00 24.26 72 GLN A C 1
ATOM 628 O O . GLN A 1 72 ? 42.664 80.593 12.699 1.00 25.62 72 GLN A O 1
ATOM 634 N N . LYS A 1 73 ? 42.038 82.775 12.684 1.00 23.65 73 LYS A N 1
ATOM 635 C CA . LYS A 1 73 ? 43.403 83.316 12.832 1.00 23.18 73 LYS A CA 1
ATOM 636 C C . LYS A 1 73 ? 44.325 82.758 11.741 1.00 22.88 73 LYS A C 1
ATOM 637 O O . LYS A 1 73 ? 45.462 82.325 11.996 1.00 23.01 73 LYS A O 1
ATOM 643 N N . VAL A 1 74 ? 43.831 82.793 10.516 1.00 22.05 74 VAL A N 1
ATOM 644 C CA . VAL A 1 74 ? 44.503 82.222 9.356 1.00 22.17 74 VAL A CA 1
ATOM 645 C C . VAL A 1 74 ? 44.746 83.300 8.292 1.00 22.09 74 VAL A C 1
ATOM 646 O O . VAL A 1 74 ? 43.863 84.148 8.054 1.00 22.43 74 VAL A O 1
ATOM 650 N N . LEU A 1 75 ? 45.897 83.224 7.632 1.00 21.59 75 LEU A N 1
ATOM 651 C CA . LEU A 1 75 ? 46.139 84.028 6.435 1.00 21.85 75 LEU A CA 1
ATOM 652 C C . LEU A 1 75 ? 46.488 83.075 5.314 1.00 22.32 75 LEU A C 1
ATOM 653 O O . LEU A 1 75 ? 47.403 82.262 5.454 1.00 22.72 75 LEU A O 1
ATOM 658 N N . GLU A 1 76 ? 45.756 83.147 4.207 1.00 22.14 76 GLU A N 1
ATOM 659 C CA . GLU A 1 76 ? 46.059 82.305 3.023 1.00 23.06 76 GLU A CA 1
ATOM 660 C C . GLU A 1 76 ? 46.747 83.086 1.889 1.00 23.49 76 GLU A C 1
ATOM 661 O O . GLU A 1 76 ? 46.331 84.209 1.574 1.00 23.61 76 GLU A O 1
ATOM 667 N N . ILE A 1 77 ? 47.795 82.502 1.331 1.00 23.68 77 ILE A N 1
ATOM 668 C CA . ILE A 1 77 ? 48.477 83.069 0.165 1.00 23.97 77 ILE A CA 1
ATOM 669 C C . ILE A 1 77 ? 48.359 82.038 -0.939 1.00 23.30 77 ILE A C 1
ATOM 670 O O . ILE A 1 77 ? 48.931 80.939 -0.854 1.00 23.36 77 ILE A O 1
ATOM 675 N N . ARG A 1 78 ? 47.582 82.401 -1.955 1.00 23.75 78 ARG A N 1
ATOM 676 C CA A ARG A 1 78 ? 47.261 81.497 -3.062 0.70 23.74 78 ARG A CA 1
ATOM 677 C CA B ARG A 1 78 ? 47.237 81.517 -3.068 0.30 23.31 78 ARG A CA 1
ATOM 678 C C . ARG A 1 78 ? 47.872 81.970 -4.374 1.00 23.46 78 ARG A C 1
ATOM 679 O O . ARG A 1 78 ? 47.981 83.170 -4.648 1.00 24.25 78 ARG A O 1
ATOM 694 N N . ASP A 1 79 ? 48.292 80.999 -5.161 1.00 22.60 79 ASP A N 1
ATOM 695 C CA . ASP A 1 79 ? 48.680 81.310 -6.523 1.00 22.83 79 ASP A CA 1
ATOM 696 C C . ASP A 1 79 ? 48.083 80.272 -7.440 1.00 23.58 79 ASP A C 1
ATOM 697 O O . ASP A 1 79 ? 47.784 79.150 -7.038 1.00 23.23 79 ASP A O 1
ATOM 702 N N . SER A 1 80 ? 47.939 80.663 -8.699 1.00 22.58 80 SER A N 1
ATOM 703 C CA . SER A 1 80 ? 47.518 79.720 -9.717 1.00 22.62 80 SER A CA 1
ATOM 704 C C . SER A 1 80 ? 48.705 79.260 -10.566 1.00 22.85 80 SER A C 1
ATOM 705 O O . SER A 1 80 ? 48.615 79.097 -11.781 1.00 23.22 80 SER A O 1
ATOM 708 N N . GLY A 1 81 ? 49.839 79.066 -9.910 1.00 22.72 81 GLY A N 1
ATOM 709 C CA . GLY A 1 81 ? 51.047 78.574 -10.552 1.00 23.65 81 GLY A CA 1
ATOM 710 C C . GLY A 1 81 ? 51.016 77.090 -10.893 1.00 22.94 81 GLY A C 1
ATOM 711 O O . GLY A 1 81 ? 49.965 76.464 -10.971 1.00 24.51 81 GLY A O 1
ATOM 712 N N . ILE A 1 82 ? 52.208 76.548 -11.089 1.00 23.10 82 ILE A N 1
ATOM 713 C CA . ILE A 1 82 ? 52.350 75.182 -11.588 1.00 23.59 82 ILE A CA 1
ATOM 714 C C . ILE A 1 82 ? 51.861 74.120 -10.604 1.00 24.26 82 ILE A C 1
ATOM 715 O O . ILE A 1 82 ? 51.475 73.019 -11.002 1.00 24.71 82 ILE A O 1
ATOM 720 N N . GLY A 1 83 ? 51.807 74.444 -9.314 1.00 23.46 83 GLY A N 1
ATOM 721 C CA . GLY A 1 83 ? 51.430 73.442 -8.330 1.00 24.16 83 GLY A CA 1
ATOM 722 C C . GLY A 1 83 ? 52.444 72.346 -8.129 1.00 23.60 83 GLY A C 1
ATOM 723 O O . GLY A 1 83 ? 53.487 72.274 -8.817 1.00 25.22 83 GLY A O 1
ATOM 724 N N . MET A 1 84 ? 52.104 71.468 -7.177 1.00 23.91 84 MET A N 1
ATOM 725 C CA . MET A 1 84 ? 52.977 70.377 -6.781 1.00 23.82 84 MET A CA 1
ATOM 726 C C . MET A 1 84 ? 52.187 69.099 -6.627 1.00 23.04 84 MET A C 1
ATOM 727 O O . MET A 1 84 ? 51.126 69.075 -5.999 1.00 24.29 84 MET A O 1
ATOM 732 N N . THR A 1 85 ? 52.746 68.028 -7.161 1.00 23.85 85 THR A N 1
ATOM 733 C CA . THR A 1 85 ? 52.185 66.703 -6.955 1.00 24.08 85 THR A CA 1
ATOM 734 C C . THR A 1 85 ? 52.488 66.241 -5.534 1.00 24.53 85 THR A C 1
ATOM 735 O O . THR A 1 85 ? 53.280 66.863 -4.832 1.00 24.24 85 THR A O 1
ATOM 739 N N . LYS A 1 86 ? 51.910 65.117 -5.126 1.00 23.81 86 LYS A N 1
ATOM 740 C CA . LYS A 1 86 ? 52.257 64.546 -3.824 1.00 23.67 86 LYS A CA 1
ATOM 741 C C . LYS A 1 86 ? 53.772 64.393 -3.678 1.00 23.52 86 LYS A C 1
ATOM 742 O O . LYS A 1 86 ? 54.342 64.824 -2.687 1.00 22.87 86 LYS A O 1
ATOM 748 N N . ALA A 1 87 ? 54.424 63.804 -4.679 1.00 23.95 87 ALA A N 1
ATOM 749 C CA . ALA A 1 87 ? 55.865 63.602 -4.606 1.00 23.81 87 ALA A CA 1
ATOM 750 C C . ALA A 1 87 ? 56.633 64.915 -4.540 1.00 24.74 87 ALA A C 1
ATOM 751 O O . ALA A 1 87 ? 57.647 64.998 -3.852 1.00 25.40 87 ALA A O 1
ATOM 753 N N . GLU A 1 88 ? 56.156 65.918 -5.272 1.00 24.28 88 GLU A N 1
ATOM 754 C CA . GLU A 1 88 ? 56.817 67.218 -5.263 1.00 25.93 88 GLU A CA 1
ATOM 755 C C . GLU A 1 88 ? 56.656 67.907 -3.912 1.00 25.73 88 GLU A C 1
ATOM 756 O O . GLU A 1 88 ? 57.558 68.584 -3.441 1.00 27.48 88 GLU A O 1
ATOM 762 N N . LEU A 1 89 ? 55.504 67.748 -3.269 1.00 25.30 89 LEU A N 1
ATOM 763 C CA . LEU A 1 89 ? 55.354 68.331 -1.927 1.00 25.27 89 LEU A CA 1
ATOM 764 C C . LEU A 1 89 ? 56.333 67.752 -0.931 1.00 26.18 89 LEU A C 1
ATOM 765 O O . LEU A 1 89 ? 56.993 68.494 -0.203 1.00 26.51 89 LEU A O 1
ATOM 770 N N . ILE A 1 90 ? 56.442 66.434 -0.930 1.00 26.51 90 ILE A N 1
ATOM 771 C CA . ILE A 1 90 ? 57.365 65.727 -0.060 1.00 27.42 90 ILE A CA 1
ATOM 772 C C . ILE A 1 90 ? 58.794 66.182 -0.386 1.00 28.59 90 ILE A C 1
ATOM 773 O O . ILE A 1 90 ? 59.545 66.541 0.519 1.00 31.22 90 ILE A O 1
ATOM 778 N N . ASN A 1 91 ? 59.111 66.241 -1.678 1.00 29.52 91 ASN A N 1
ATOM 779 C CA . ASN A 1 91 ? 60.455 66.597 -2.132 1.00 30.13 91 ASN A CA 1
ATOM 780 C C . ASN A 1 91 ? 60.758 68.067 -1.871 1.00 30.23 91 ASN A C 1
ATOM 781 O O . ASN A 1 91 ? 61.787 68.385 -1.268 1.00 31.14 91 ASN A O 1
ATOM 786 N N . ASN A 1 92 ? 59.912 68.970 -2.343 1.00 29.96 92 ASN A N 1
ATOM 787 C CA . ASN A 1 92 ? 60.242 70.402 -2.278 1.00 29.94 92 ASN A CA 1
ATOM 788 C C . ASN A 1 92 ? 60.278 70.944 -0.870 1.00 30.76 92 ASN A C 1
ATOM 789 O O . ASN A 1 92 ? 61.015 71.898 -0.606 1.00 30.84 92 ASN A O 1
ATOM 794 N N . LEU A 1 93 ? 59.465 70.372 0.018 1.00 29.91 93 LEU A N 1
ATOM 795 C CA . LEU A 1 93 ? 59.229 70.975 1.327 1.00 29.65 93 LEU A CA 1
ATOM 796 C C . LEU A 1 93 ? 59.897 70.316 2.519 1.00 31.57 93 LEU A C 1
ATOM 797 O O . LEU A 1 93 ? 60.183 70.988 3.510 1.00 30.32 93 LEU A O 1
ATOM 802 N N . GLY A 1 94 ? 60.193 69.015 2.450 1.00 30.52 94 GLY A N 1
ATOM 803 C CA . GLY A 1 94 ? 60.597 68.338 3.684 1.00 32.48 94 GLY A CA 1
ATOM 804 C C . GLY A 1 94 ? 61.734 67.336 3.736 1.00 33.30 94 GLY A C 1
ATOM 805 O O . GLY A 1 94 ? 62.563 67.365 4.642 1.00 33.88 94 GLY A O 1
ATOM 806 N N . THR A 1 95 ? 61.750 66.414 2.794 1.00 34.47 95 THR A N 1
ATOM 807 C CA . THR A 1 95 ? 62.672 65.299 2.927 1.00 35.11 95 THR A CA 1
ATOM 808 C C . THR A 1 95 ? 63.996 65.528 2.226 1.00 36.15 95 THR A C 1
ATOM 809 O O . THR A 1 95 ? 64.927 64.753 2.424 1.00 36.03 95 THR A O 1
ATOM 813 N N . ILE A 1 96 ? 64.089 66.568 1.402 1.00 36.99 96 ILE A N 1
ATOM 814 C CA . ILE A 1 96 ? 65.345 66.834 0.712 1.00 38.73 96 ILE A CA 1
ATOM 815 C C . ILE A 1 96 ? 65.623 68.318 0.776 1.00 39.54 96 ILE A C 1
ATOM 816 O O . ILE A 1 96 ? 66.347 68.757 1.646 1.00 39.70 96 ILE A O 1
ATOM 821 N N . ALA A 1 97 ? 65.029 69.065 -0.156 1.00 41.21 97 ALA A N 1
ATOM 822 C CA . ALA A 1 97 ? 65.323 70.485 -0.351 1.00 43.31 97 ALA A CA 1
ATOM 823 C C . ALA A 1 97 ? 66.789 70.874 -0.584 1.00 44.15 97 ALA A C 1
ATOM 824 O O . ALA A 1 97 ? 67.096 71.465 -1.606 1.00 44.30 97 ALA A O 1
ATOM 826 N N . LYS A 1 98 ? 67.670 70.573 0.374 1.00 45.20 98 LYS A N 1
ATOM 827 C CA . LYS A 1 98 ? 69.058 71.039 0.354 1.00 46.20 98 LYS A CA 1
ATOM 828 C C . LYS A 1 98 ? 69.649 71.131 -1.057 1.00 46.27 98 LYS A C 1
ATOM 829 O O . LYS A 1 98 ? 69.921 70.082 -1.646 1.00 46.73 98 LYS A O 1
ATOM 835 N N . SER A 1 99 ? 69.841 72.326 -1.650 1.00 45.99 99 SER A N 1
ATOM 836 C CA . SER A 1 99 ? 69.472 73.705 -1.218 1.00 45.08 99 SER A CA 1
ATOM 837 C C . SER A 1 99 ? 70.254 74.401 -0.100 1.00 44.14 99 SER A C 1
ATOM 838 O O . SER A 1 99 ? 70.346 73.900 1.021 1.00 44.56 99 SER A O 1
ATOM 841 N N . GLY A 1 100 ? 70.817 75.561 -0.450 1.00 41.51 100 GLY A N 1
ATOM 842 C CA . GLY A 1 100 ? 71.479 76.473 0.489 1.00 38.20 100 GLY A CA 1
ATOM 843 C C . GLY A 1 100 ? 70.920 76.621 1.893 1.00 36.32 100 GLY A C 1
ATOM 844 O O . GLY A 1 100 ? 71.146 77.644 2.543 1.00 35.94 100 GLY A O 1
ATOM 845 N N . THR A 1 101 ? 70.204 75.618 2.391 1.00 34.16 101 THR A N 1
ATOM 846 C CA . THR A 1 101 ? 69.693 75.691 3.778 1.00 31.73 101 THR A CA 1
ATOM 847 C C . THR A 1 101 ? 70.843 75.743 4.833 1.00 31.04 101 THR A C 1
ATOM 848 O O . THR A 1 101 ? 70.885 76.657 5.665 1.00 31.21 101 THR A O 1
ATOM 852 N N . LYS A 1 102 ? 71.796 74.821 4.768 1.00 30.25 102 LYS A N 1
ATOM 853 C CA . LYS A 1 102 ? 72.943 74.920 5.666 1.00 29.23 102 LYS A CA 1
ATOM 854 C C . LYS A 1 102 ? 73.693 76.241 5.491 1.00 27.76 102 LYS A C 1
ATOM 855 O O . LYS A 1 102 ? 74.100 76.851 6.492 1.00 25.78 102 LYS A O 1
ATOM 861 N N . ALA A 1 103 ? 73.916 76.694 4.248 1.00 25.81 103 ALA A N 1
ATOM 862 C CA . ALA A 1 103 ? 74.671 77.918 4.024 1.00 25.36 103 ALA A CA 1
ATOM 863 C C . ALA A 1 103 ? 73.919 79.128 4.571 1.00 23.28 103 ALA A C 1
ATOM 864 O O . ALA A 1 103 ? 74.575 80.072 5.012 1.00 22.41 103 ALA A O 1
ATOM 866 N N . PHE A 1 104 ? 72.593 79.097 4.544 1.00 23.23 104 PHE A N 1
ATOM 867 C CA . PHE A 1 104 ? 71.840 80.216 5.122 1.00 20.94 104 PHE A CA 1
ATOM 868 C C . PHE A 1 104 ? 72.024 80.265 6.626 1.00 22.10 104 PHE A C 1
ATOM 869 O O . PHE A 1 104 ? 72.279 81.328 7.158 1.00 21.26 104 PHE A O 1
ATOM 877 N N . MET A 1 105 ? 71.949 79.126 7.308 1.00 21.37 105 MET A N 1
ATOM 878 C CA A MET A 1 105 ? 72.171 79.106 8.757 0.60 22.45 105 MET A CA 1
ATOM 879 C CA B MET A 1 105 ? 72.170 79.080 8.747 0.40 21.83 105 MET A CA 1
ATOM 880 C C . MET A 1 105 ? 73.569 79.556 9.106 1.00 22.06 105 MET A C 1
ATOM 881 O O . MET A 1 105 ? 73.782 80.217 10.134 1.00 22.86 105 MET A O 1
ATOM 890 N N . GLU A 1 106 ? 74.553 79.175 8.291 1.00 20.94 106 GLU A N 1
ATOM 891 C CA . GLU A 1 106 ? 75.908 79.637 8.504 1.00 22.18 106 GLU A CA 1
ATOM 892 C C . GLU A 1 106 ? 75.970 81.156 8.328 1.00 20.33 106 GLU A C 1
ATOM 893 O O . GLU A 1 106 ? 76.602 81.845 9.157 1.00 21.72 106 GLU A O 1
ATOM 899 N N . ALA A 1 107 ? 75.306 81.686 7.304 1.00 20.75 107 ALA A N 1
ATOM 900 C CA . ALA A 1 107 ? 75.259 83.134 7.117 1.00 21.04 107 ALA A CA 1
ATOM 901 C C . ALA A 1 107 ? 74.586 83.814 8.329 1.00 22.34 107 ALA A C 1
ATOM 902 O O . ALA A 1 107 ? 75.026 84.893 8.750 1.00 23.82 107 ALA A O 1
ATOM 904 N N . LEU A 1 108 ? 73.582 83.168 8.924 1.00 24.58 108 LEU A N 1
ATOM 905 C CA . LEU A 1 108 ? 73.022 83.675 10.207 1.00 25.27 108 LEU A CA 1
ATOM 906 C C . LEU A 1 108 ? 73.978 83.662 11.381 1.00 25.99 108 LEU A C 1
ATOM 907 O O . LEU A 1 108 ? 74.042 84.649 12.143 1.00 26.74 108 LEU A O 1
ATOM 912 N N . SER A 1 109 ? 74.748 82.586 11.558 1.00 27.44 109 SER A N 1
ATOM 913 C CA . SER A 1 109 ? 75.713 82.520 12.646 1.00 27.94 109 SER A CA 1
ATOM 914 C C . SER A 1 109 ? 76.787 83.614 12.505 1.00 27.09 109 SER A C 1
ATOM 915 O O . SER A 1 109 ? 77.388 84.024 13.495 1.00 27.90 109 SER A O 1
ATOM 918 N N . ALA A 1 110 ? 76.948 84.139 11.289 1.00 26.91 110 ALA A N 1
ATOM 919 C CA . ALA A 1 110 ? 77.898 85.216 11.020 1.00 25.54 110 ALA A CA 1
ATOM 920 C C . ALA A 1 110 ? 77.295 86.638 11.090 1.00 24.58 110 ALA A C 1
ATOM 921 O O . ALA A 1 110 ? 78.060 87.609 11.159 1.00 23.83 110 ALA A O 1
ATOM 923 N N . GLY A 1 111 ? 75.973 86.740 11.113 1.00 24.35 111 GLY A N 1
ATOM 924 C CA . GLY A 1 111 ? 75.238 88.007 11.162 1.00 23.52 111 GLY A CA 1
ATOM 925 C C . GLY A 1 111 ? 74.367 88.485 10.012 1.00 24.28 111 GLY A C 1
ATOM 926 O O . GLY A 1 111 ? 73.897 89.612 10.028 1.00 24.83 111 GLY A O 1
ATOM 927 N N . ALA A 1 112 ? 74.099 87.634 9.018 1.00 23.80 112 ALA A N 1
ATOM 928 C CA . ALA A 1 112 ? 73.291 88.029 7.875 1.00 24.46 112 ALA A CA 1
ATOM 929 C C . ALA A 1 112 ? 71.881 88.491 8.281 1.00 25.11 112 ALA A C 1
ATOM 930 O O . ALA A 1 112 ? 71.346 87.971 9.268 1.00 27.16 112 ALA A O 1
ATOM 932 N N . ASP A 1 113 ? 71.292 89.425 7.519 1.00 25.94 113 ASP A N 1
ATOM 933 C CA . ASP A 1 113 ? 69.859 89.790 7.606 1.00 27.13 113 ASP A CA 1
ATOM 934 C C . ASP A 1 113 ? 69.062 88.493 7.470 1.00 27.14 113 ASP A C 1
ATOM 935 O O . ASP A 1 113 ? 69.274 87.757 6.511 1.00 26.10 113 ASP A O 1
ATOM 940 N N . VAL A 1 114 ? 68.109 88.208 8.362 1.00 28.27 114 VAL A N 1
ATOM 941 C CA . VAL A 1 114 ? 67.178 87.094 8.074 1.00 29.19 114 VAL A CA 1
ATOM 942 C C . VAL A 1 114 ? 66.496 87.333 6.711 1.00 28.98 114 VAL A C 1
ATOM 943 O O . VAL A 1 114 ? 66.074 86.412 5.993 1.00 29.64 114 VAL A O 1
ATOM 947 N N . SER A 1 115 ? 66.428 88.597 6.320 1.00 29.27 115 SER A N 1
ATOM 948 C CA A SER A 1 115 ? 65.815 88.964 5.062 0.70 28.37 115 SER A CA 1
ATOM 949 C CA B SER A 1 115 ? 65.826 88.988 5.055 0.30 28.74 115 SER A CA 1
ATOM 950 C C . SER A 1 115 ? 66.567 88.453 3.818 1.00 28.30 115 SER A C 1
ATOM 951 O O . SER A 1 115 ? 66.071 88.544 2.711 1.00 29.30 115 SER A O 1
ATOM 956 N N . MET A 1 116 ? 67.772 87.909 4.012 1.00 27.57 116 MET A N 1
ATOM 957 C CA . MET A 1 116 ? 68.529 87.342 2.883 1.00 26.84 116 MET A CA 1
ATOM 958 C C . MET A 1 116 ? 68.080 85.942 2.511 1.00 26.29 116 MET A C 1
ATOM 959 O O . MET A 1 116 ? 68.596 85.337 1.567 1.00 25.46 116 MET A O 1
ATOM 964 N N . ILE A 1 117 ? 67.108 85.429 3.254 1.00 23.39 117 ILE A N 1
ATOM 965 C CA . ILE A 1 117 ? 66.713 84.022 3.151 1.00 23.34 117 ILE A CA 1
ATOM 966 C C . ILE A 1 117 ? 66.368 83.598 1.728 1.00 23.87 117 ILE A C 1
ATOM 967 O O . ILE A 1 117 ? 66.682 82.474 1.319 1.00 23.75 117 ILE A O 1
ATOM 972 N N . GLY A 1 118 ? 65.702 84.466 0.972 1.00 23.88 118 GLY A N 1
ATOM 973 C CA . GLY A 1 118 ? 65.304 84.113 -0.385 1.00 24.12 118 GLY A CA 1
ATOM 974 C C . GLY A 1 118 ? 66.501 83.917 -1.292 1.00 24.53 118 GLY A C 1
ATOM 975 O O . GLY A 1 118 ? 66.414 83.169 -2.253 1.00 25.27 118 GLY A O 1
ATOM 976 N N . GLN A 1 119 ? 67.608 84.593 -0.992 1.00 24.30 119 GLN A N 1
ATOM 977 C CA . GLN A 1 119 ? 68.793 84.460 -1.816 1.00 24.84 119 GLN A CA 1
ATOM 978 C C . GLN A 1 119 ? 69.462 83.096 -1.641 1.00 24.51 119 GLN A C 1
ATOM 979 O O . GLN A 1 119 ? 70.321 82.716 -2.460 1.00 25.30 119 GLN A O 1
ATOM 985 N N . PHE A 1 120 ? 69.080 82.388 -0.581 1.00 23.27 120 PHE A N 1
ATOM 986 C CA . PHE A 1 120 ? 69.517 81.012 -0.368 1.00 22.64 120 PHE A CA 1
ATOM 987 C C . PHE A 1 120 ? 68.472 79.990 -0.794 1.00 22.77 120 PHE A C 1
ATOM 988 O O . PHE A 1 120 ? 68.687 78.797 -0.604 1.00 24.07 120 PHE A O 1
ATOM 996 N N . GLY A 1 121 ? 67.373 80.439 -1.397 1.00 21.74 121 GLY A N 1
ATOM 997 C CA . GLY A 1 121 ? 66.340 79.545 -1.887 1.00 22.75 121 GLY A CA 1
ATOM 998 C C . GLY A 1 121 ? 65.440 78.871 -0.881 1.00 22.92 121 GLY A C 1
ATOM 999 O O . GLY A 1 121 ? 64.692 77.936 -1.225 1.00 24.57 121 GLY A O 1
ATOM 1000 N N . VAL A 1 122 ? 65.466 79.367 0.359 1.00 23.22 122 VAL A N 1
ATOM 1001 C CA . VAL A 1 122 ? 64.667 78.757 1.420 1.00 22.30 122 VAL A CA 1
ATOM 1002 C C . VAL A 1 122 ? 63.705 79.726 2.101 1.00 22.43 122 VAL A C 1
ATOM 1003 O O . VAL A 1 122 ? 63.324 79.531 3.258 1.00 22.60 122 VAL A O 1
ATOM 1007 N N . GLY A 1 123 ? 63.279 80.751 1.367 1.00 22.63 123 GLY A N 1
ATOM 1008 C CA . GLY A 1 123 ? 62.358 81.767 1.895 1.00 22.11 123 GLY A CA 1
ATOM 1009 C C . GLY A 1 123 ? 61.019 81.264 2.417 1.00 22.15 123 GLY A C 1
ATOM 1010 O O . GLY A 1 123 ? 60.406 81.911 3.306 1.00 24.13 123 GLY A O 1
ATOM 1011 N N . PHE A 1 124 ? 60.575 80.106 1.927 1.00 22.93 124 PHE A N 1
ATOM 1012 C CA . PHE A 1 124 ? 59.336 79.479 2.414 1.00 23.27 124 PHE A CA 1
ATOM 1013 C C . PHE A 1 124 ? 59.314 79.410 3.937 1.00 22.86 124 PHE A C 1
ATOM 1014 O O . PHE A 1 124 ? 58.309 79.730 4.576 1.00 24.02 124 PHE A O 1
ATOM 1022 N N . TYR A 1 125 ? 60.455 79.056 4.535 1.00 22.38 125 TYR A N 1
ATOM 1023 C CA . TYR A 1 125 ? 60.449 78.769 5.967 1.00 22.61 125 TYR A CA 1
ATOM 1024 C C . TYR A 1 125 ? 60.341 80.063 6.777 1.00 22.89 125 TYR A C 1
ATOM 1025 O O . TYR A 1 125 ? 60.138 79.994 7.985 1.00 23.23 125 TYR A O 1
ATOM 1034 N N . SER A 1 126 ? 60.473 81.230 6.135 1.00 22.49 126 SER A N 1
ATOM 1035 C CA . SER A 1 126 ? 60.242 82.487 6.858 1.00 23.10 126 SER A CA 1
ATOM 1036 C C . SER A 1 126 ? 58.807 82.624 7.366 1.00 22.27 126 SER A C 1
ATOM 1037 O O . SER A 1 126 ? 58.570 83.473 8.238 1.00 23.02 126 SER A O 1
ATOM 1040 N N . LEU A 1 127 ? 57.879 81.797 6.853 1.00 22.91 127 LEU A N 1
ATOM 1041 C CA . LEU A 1 127 ? 56.499 81.859 7.366 1.00 22.76 127 LEU A CA 1
ATOM 1042 C C . LEU A 1 127 ? 56.463 81.593 8.883 1.00 22.96 127 LEU A C 1
ATOM 1043 O O . LEU A 1 127 ? 55.558 82.048 9.560 1.00 23.41 127 LEU A O 1
ATOM 1048 N N . PHE A 1 128 ? 57.435 80.839 9.404 1.00 22.19 128 PHE A N 1
ATOM 1049 C CA . PHE A 1 128 ? 57.417 80.526 10.833 1.00 22.00 128 PHE A CA 1
ATOM 1050 C C . PHE A 1 128 ? 57.766 81.727 11.720 1.00 21.89 128 PHE A C 1
ATOM 1051 O O . PHE A 1 128 ? 57.634 81.675 12.959 1.00 23.11 128 PHE A O 1
ATOM 1059 N N . LEU A 1 129 ? 58.142 82.846 11.098 1.00 21.61 129 LEU A N 1
ATOM 1060 C CA . LEU A 1 129 ? 58.256 84.100 11.857 1.00 21.89 129 LEU A CA 1
ATOM 1061 C C . LEU A 1 129 ? 56.879 84.514 12.395 1.00 22.22 129 LEU A C 1
ATOM 1062 O O . LEU A 1 129 ? 56.781 85.089 13.495 1.00 22.84 129 LEU A O 1
ATOM 1067 N N . VAL A 1 130 ? 55.815 84.224 11.640 1.00 22.98 130 VAL A N 1
ATOM 1068 C CA . VAL A 1 130 ? 54.472 84.694 12.024 1.00 23.25 130 VAL A CA 1
ATOM 1069 C C . VAL A 1 130 ? 53.471 83.589 12.306 1.00 23.23 130 VAL A C 1
ATOM 1070 O O . VAL A 1 130 ? 52.394 83.866 12.859 1.00 24.18 130 VAL A O 1
ATOM 1074 N N . ALA A 1 131 ? 53.810 82.344 11.969 1.00 23.60 131 ALA A N 1
ATOM 1075 C CA . ALA A 1 131 ? 52.841 81.252 12.090 1.00 24.23 131 ALA A CA 1
ATOM 1076 C C . ALA A 1 131 ? 53.460 80.098 12.829 1.00 24.42 131 ALA A C 1
ATOM 1077 O O . ALA A 1 131 ? 54.670 79.891 12.745 1.00 25.78 131 ALA A O 1
ATOM 1079 N N . ASP A 1 132 ? 52.642 79.397 13.613 1.00 25.43 132 ASP A N 1
ATOM 1080 C CA A ASP A 1 132 ? 53.159 78.227 14.283 0.70 25.48 132 ASP A CA 1
ATOM 1081 C CA B ASP A 1 132 ? 53.004 78.212 14.370 0.30 25.29 132 ASP A CA 1
ATOM 1082 C C . ASP A 1 132 ? 52.791 76.936 13.567 1.00 25.40 132 ASP A C 1
ATOM 1083 O O . ASP A 1 132 ? 53.234 75.860 13.965 1.00 25.81 132 ASP A O 1
ATOM 1092 N N . ARG A 1 133 ? 52.044 77.053 12.475 1.00 24.59 133 ARG A N 1
ATOM 1093 C CA . ARG A 1 133 ? 51.572 75.884 11.751 1.00 25.67 133 ARG A CA 1
ATOM 1094 C C . ARG A 1 133 ? 51.224 76.339 10.356 1.00 24.67 133 ARG A C 1
ATOM 1095 O O . ARG A 1 133 ? 50.826 77.488 10.154 1.00 24.22 133 ARG A O 1
ATOM 1103 N N . VAL A 1 134 ? 51.427 75.451 9.390 1.00 23.18 134 VAL A N 1
ATOM 1104 C CA . VAL A 1 134 ? 51.107 75.746 8.015 1.00 23.20 134 VAL A CA 1
ATOM 1105 C C . VAL A 1 134 ? 50.544 74.525 7.328 1.00 22.95 134 VAL A C 1
ATOM 1106 O O . VAL A 1 134 ? 50.983 73.389 7.574 1.00 22.93 134 VAL A O 1
ATOM 1110 N N . GLN A 1 135 ? 49.531 74.746 6.488 1.00 22.57 135 GLN A N 1
ATOM 1111 C CA . GLN A 1 135 ? 49.111 73.731 5.524 1.00 22.46 135 GLN A CA 1
ATOM 1112 C C . GLN A 1 135 ? 49.413 74.291 4.151 1.00 24.10 135 GLN A C 1
ATOM 1113 O O . GLN A 1 135 ? 49.058 75.419 3.827 1.00 25.47 135 GLN A O 1
ATOM 1119 N N . VAL A 1 136 ? 50.065 73.469 3.345 1.00 23.25 136 VAL A N 1
ATOM 1120 C CA . VAL A 1 136 ? 50.286 73.764 1.940 1.00 23.41 136 VAL A CA 1
ATOM 1121 C C . VAL A 1 136 ? 49.362 72.867 1.147 1.00 23.67 136 VAL A C 1
ATOM 1122 O O . VAL A 1 136 ? 49.495 71.642 1.179 1.00 24.29 136 VAL A O 1
ATOM 1126 N N . ILE A 1 137 ? 48.404 73.488 0.479 1.00 23.51 137 ILE A N 1
ATOM 1127 C CA . ILE A 1 137 ? 47.384 72.757 -0.281 1.00 22.92 137 ILE A CA 1
ATOM 1128 C C . ILE A 1 137 ? 47.773 72.977 -1.725 1.00 23.66 137 ILE A C 1
ATOM 1129 O O . ILE A 1 137 ? 47.943 74.118 -2.153 1.00 24.48 137 ILE A O 1
ATOM 1134 N N . SER A 1 138 ? 47.952 71.896 -2.472 1.00 23.01 138 SER A N 1
ATOM 1135 C CA . SER A 1 138 ? 48.464 72.093 -3.827 1.00 23.03 138 SER A CA 1
ATOM 1136 C C . SER A 1 138 ? 47.789 71.165 -4.815 1.00 23.42 138 SER A C 1
ATOM 1137 O O . SER A 1 138 ? 47.460 70.018 -4.511 1.00 23.35 138 SER A O 1
ATOM 1140 N N . LYS A 1 139 ? 47.665 71.679 -6.034 1.00 23.59 139 LYS A N 1
ATOM 1141 C CA . LYS A 1 139 ? 47.068 70.935 -7.151 1.00 23.93 139 LYS A CA 1
ATOM 1142 C C . LYS A 1 139 ? 47.902 71.181 -8.396 1.00 24.03 139 LYS A C 1
ATOM 1143 O O . LYS A 1 139 ? 47.942 72.299 -8.935 1.00 24.57 139 LYS A O 1
ATOM 1149 N N . SER A 1 140 ? 48.633 70.153 -8.790 1.00 22.94 140 SER A N 1
ATOM 1150 C CA . SER A 1 140 ? 49.354 70.147 -10.080 1.00 22.99 140 SER A CA 1
ATOM 1151 C C . SER A 1 140 ? 48.451 69.525 -11.124 1.00 23.88 140 SER A C 1
ATOM 1152 O O . SER A 1 140 ? 47.657 68.646 -10.820 1.00 24.40 140 SER A O 1
ATOM 1155 N N . ASN A 1 141 ? 48.615 69.922 -12.383 1.00 23.78 141 ASN A N 1
ATOM 1156 C CA . ASN A 1 141 ? 47.866 69.239 -13.439 1.00 23.38 141 ASN A CA 1
ATOM 1157 C C . ASN A 1 141 ? 48.140 67.723 -13.494 1.00 24.11 141 ASN A C 1
ATOM 1158 O O . ASN A 1 141 ? 47.345 66.961 -14.050 1.00 25.93 141 ASN A O 1
ATOM 1163 N N . ASP A 1 142 ? 49.270 67.329 -12.916 1.00 24.24 142 ASP A N 1
ATOM 1164 C CA . ASP A 1 142 ? 49.758 65.947 -12.959 1.00 25.57 142 ASP A CA 1
ATOM 1165 C C . ASP A 1 142 ? 49.310 65.062 -11.794 1.00 24.49 142 ASP A C 1
ATOM 1166 O O . ASP A 1 142 ? 49.650 63.885 -11.753 1.00 25.40 142 ASP A O 1
ATOM 1171 N N . ASP A 1 143 ? 48.540 65.601 -10.843 1.00 24.22 143 ASP A N 1
ATOM 1172 C CA . ASP A 1 143 ? 48.134 64.780 -9.707 1.00 24.03 143 ASP A CA 1
ATOM 1173 C C . ASP A 1 143 ? 46.821 65.293 -9.119 1.00 23.79 143 ASP A C 1
ATOM 1174 O O . ASP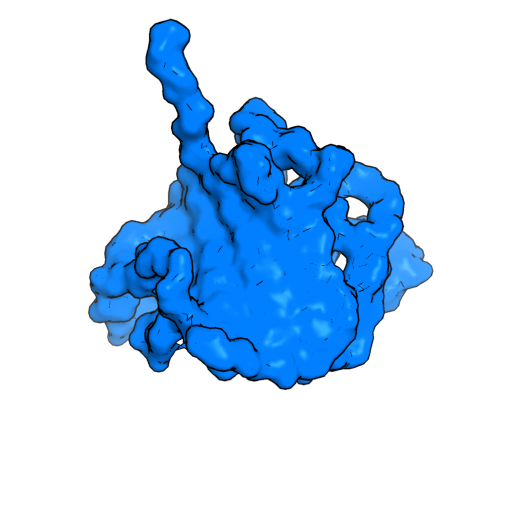 A 1 143 ? 46.275 66.309 -9.544 1.00 25.24 143 ASP A O 1
ATOM 1179 N N . GLU A 1 144 ? 46.337 64.593 -8.107 1.00 22.82 144 GLU A N 1
ATOM 1180 C CA A GLU A 1 144 ? 45.210 65.038 -7.310 0.70 23.37 144 GLU A CA 1
ATOM 1181 C CA B GLU A 1 144 ? 45.196 65.106 -7.373 0.30 22.86 144 GLU A CA 1
ATOM 1182 C C . GLU A 1 144 ? 45.621 66.159 -6.335 1.00 22.67 144 GLU A C 1
ATOM 1183 O O . GLU A 1 144 ? 46.810 66.410 -6.121 1.00 22.99 144 GLU A O 1
ATOM 1194 N N . GLN A 1 145 ? 44.635 66.808 -5.715 1.00 23.03 145 GLN A N 1
ATOM 1195 C CA . GLN A 1 145 ? 44.923 67.838 -4.713 1.00 22.43 145 GLN A CA 1
ATOM 1196 C C . GLN A 1 145 ? 45.362 67.182 -3.383 1.00 22.25 145 GLN A C 1
ATOM 1197 O O . GLN A 1 145 ? 44.748 66.232 -2.916 1.00 21.98 145 GLN A O 1
ATOM 1203 N N . TYR A 1 146 ? 46.466 67.699 -2.829 1.00 21.47 146 TYR A N 1
ATOM 1204 C CA . TYR A 1 146 ? 47.049 67.194 -1.580 1.00 22.47 146 TYR A CA 1
ATOM 1205 C C . TYR A 1 146 ? 47.316 68.306 -0.581 1.00 21.46 146 TYR A C 1
ATOM 1206 O O . TYR A 1 146 ? 47.462 69.469 -0.949 1.00 22.21 146 TYR A O 1
ATOM 1215 N N . ILE A 1 147 ? 47.406 67.916 0.693 1.00 21.83 147 ILE A N 1
ATOM 1216 C CA . ILE A 1 147 ? 47.700 68.822 1.798 1.00 22.81 147 ILE A CA 1
ATOM 1217 C C . ILE A 1 147 ? 48.959 68.364 2.514 1.00 22.42 147 ILE A C 1
ATOM 1218 O O . ILE A 1 147 ? 49.022 67.208 2.966 1.00 22.22 147 ILE A O 1
ATOM 1223 N N . TRP A 1 148 ? 49.932 69.254 2.583 1.00 22.43 148 TRP A N 1
ATOM 1224 C CA . TRP A 1 148 ? 51.172 69.060 3.352 1.00 22.70 148 TRP A CA 1
ATOM 1225 C C . TRP A 1 148 ? 51.004 69.882 4.615 1.00 23.51 148 TRP A C 1
ATOM 1226 O O . TRP A 1 148 ? 50.598 71.030 4.523 1.00 24.39 148 TRP A O 1
ATOM 1237 N N . GLU A 1 149 ? 51.310 69.333 5.782 1.00 22.91 149 GLU A N 1
ATOM 1238 C CA . GLU A 1 149 ? 51.119 70.085 7.015 1.00 23.23 149 GLU A CA 1
ATOM 1239 C C . GLU A 1 149 ? 52.306 69.968 7.935 1.00 23.85 149 GLU A C 1
ATOM 1240 O O . GLU A 1 149 ? 52.819 68.876 8.103 1.00 22.98 149 GLU A O 1
ATOM 1246 N N . SER A 1 150 ? 52.726 71.091 8.521 1.00 24.61 150 SER A N 1
ATOM 1247 C CA . SER A 1 150 ? 53.891 71.123 9.421 1.00 26.52 150 SER A CA 1
ATOM 1248 C C . SER A 1 150 ? 53.625 72.113 10.525 1.00 27.94 150 SER A C 1
ATOM 1249 O O . SER A 1 150 ? 53.016 73.161 10.302 1.00 28.19 150 SER A O 1
ATOM 1252 N N . ASN A 1 151 ? 54.112 71.783 11.715 1.00 28.07 151 ASN A N 1
ATOM 1253 C CA . ASN A 1 151 ? 54.114 72.704 12.847 1.00 29.33 151 ASN A CA 1
ATOM 1254 C C . ASN A 1 151 ? 55.555 73.026 13.275 1.00 29.21 151 ASN A C 1
ATOM 1255 O O . ASN A 1 151 ? 55.806 73.350 14.426 1.00 29.74 151 ASN A O 1
ATOM 1260 N N . ALA A 1 152 ? 56.485 72.949 12.321 1.00 30.31 152 ALA A N 1
ATOM 1261 C CA . ALA A 1 152 ? 57.924 73.237 12.521 1.00 30.47 152 ALA A CA 1
ATOM 1262 C C . ALA A 1 152 ? 58.668 72.160 13.297 1.00 31.10 152 ALA A C 1
ATOM 1263 O O . ALA A 1 152 ? 59.883 72.285 13.521 1.00 32.43 152 ALA A O 1
ATOM 1265 N N A GLY A 1 153 ? 57.980 71.087 13.691 0.70 31.81 153 GLY A N 1
ATOM 1266 N N B GLY A 1 153 ? 57.934 71.131 13.708 0.30 29.96 153 GLY A N 1
ATOM 1267 C CA A GLY A 1 153 ? 58.532 70.157 14.692 0.70 32.50 153 GLY A CA 1
ATOM 1268 C CA B GLY A 1 153 ? 58.521 69.980 14.363 0.30 28.59 153 GLY A CA 1
ATOM 1269 C C A GLY A 1 153 ? 59.052 68.775 14.316 0.70 32.84 153 GLY A C 1
ATOM 1270 C C B GLY A 1 153 ? 59.240 69.100 13.366 0.30 27.69 153 GLY A C 1
ATOM 1271 O O A GLY A 1 153 ? 58.778 67.809 15.018 0.70 33.56 153 GLY A O 1
ATOM 1272 O O B GLY A 1 153 ? 59.291 69.391 12.165 0.30 26.48 153 GLY A O 1
ATOM 1273 N N A GLY A 1 154 ? 59.808 68.674 13.223 0.70 32.61 154 GLY A N 1
ATOM 1274 N N B GLY A 1 154 ? 59.797 68.003 13.872 0.30 26.99 154 GLY A N 1
ATOM 1275 C CA A GLY A 1 154 ? 60.508 67.430 12.868 0.70 30.29 154 GLY A CA 1
ATOM 1276 C CA B GLY A 1 154 ? 60.590 67.117 13.047 0.30 27.48 154 GLY A CA 1
ATOM 1277 C C A GLY A 1 154 ? 59.821 66.513 11.869 0.70 29.23 154 GLY A C 1
ATOM 1278 C C B GLY A 1 154 ? 59.825 66.187 12.127 0.30 27.10 154 GLY A C 1
ATOM 1279 O O A GLY A 1 154 ? 60.458 65.972 10.957 0.70 28.66 154 GLY A O 1
ATOM 1280 O O B GLY A 1 154 ? 60.431 65.318 11.514 0.30 27.35 154 GLY A O 1
ATOM 1281 N N . SER A 1 155 ? 58.505 66.364 12.009 1.00 27.80 155 SER A N 1
ATOM 1282 C CA . SER A 1 155 ? 57.729 65.560 11.068 1.00 27.16 155 SER A CA 1
ATOM 1283 C C . SER A 1 155 ? 56.638 66.374 10.399 1.00 25.79 155 SER A C 1
ATOM 1284 O O . SER A 1 155 ? 56.167 67.378 10.939 1.00 26.94 155 SER A O 1
ATOM 1287 N N . PHE A 1 156 ? 56.253 65.939 9.205 1.00 24.78 156 PHE A N 1
ATOM 1288 C CA . PHE A 1 156 ? 55.138 66.572 8.485 1.00 23.81 156 PHE A CA 1
ATOM 1289 C C . PHE A 1 156 ? 54.219 65.481 7.953 1.00 23.08 156 PHE A C 1
ATOM 1290 O O . PHE A 1 156 ? 54.606 64.329 7.853 1.00 22.72 156 PHE A O 1
ATOM 1298 N N . THR A 1 157 ? 52.999 65.858 7.597 1.00 22.02 157 THR A N 1
ATOM 1299 C CA . THR A 1 157 ? 52.059 64.911 7.022 1.00 22.78 157 THR A CA 1
ATOM 1300 C C . THR A 1 157 ? 51.687 65.326 5.619 1.00 22.43 157 THR A C 1
ATOM 1301 O O . THR A 1 157 ? 51.734 66.515 5.257 1.00 22.34 157 THR A O 1
ATOM 1305 N N . VAL A 1 158 ? 51.327 64.338 4.809 1.00 23.22 158 VAL A N 1
ATOM 1306 C CA . VAL A 1 158 ? 50.762 64.585 3.503 1.00 23.05 158 VAL A CA 1
ATOM 1307 C C . VAL A 1 158 ? 49.476 63.760 3.394 1.00 22.79 158 VAL A C 1
ATOM 1308 O O . VAL A 1 158 ? 49.492 62.570 3.644 1.00 22.84 158 VAL A O 1
ATOM 1312 N N . THR A 1 159 ? 48.380 64.414 3.004 1.00 22.00 159 THR A N 1
ATOM 1313 C CA . THR A 1 159 ? 47.060 63.794 2.950 1.00 22.01 159 THR A CA 1
ATOM 1314 C C . THR A 1 159 ? 46.356 64.160 1.650 1.00 20.65 159 THR A C 1
ATOM 1315 O O . THR A 1 159 ? 46.339 65.319 1.243 1.00 20.79 159 THR A O 1
ATOM 1319 N N . LEU A 1 160 ? 45.746 63.176 0.990 1.00 22.24 160 LEU A N 1
ATOM 1320 C CA . LEU A 1 160 ? 44.857 63.445 -0.150 1.00 21.94 160 LEU A CA 1
ATOM 1321 C C . LEU A 1 160 ? 43.752 64.396 0.335 1.00 21.62 160 LEU A C 1
ATOM 1322 O O . LEU A 1 160 ? 43.174 64.186 1.406 1.00 22.44 160 LEU A O 1
ATOM 1327 N N . ASP A 1 161 ? 43.517 65.451 -0.435 1.00 21.97 161 ASP A N 1
ATOM 1328 C CA . ASP A 1 161 ? 42.623 66.549 0.016 1.00 21.62 161 ASP A CA 1
ATOM 1329 C C . ASP A 1 161 ? 41.154 66.267 -0.273 1.00 22.74 161 ASP A C 1
ATOM 1330 O O . ASP A 1 161 ? 40.734 66.341 -1.440 1.00 23.97 161 ASP A O 1
ATOM 1335 N N . GLU A 1 162 ? 40.399 65.938 0.774 1.00 21.67 162 GLU A N 1
ATOM 1336 C CA . GLU A 1 162 ? 38.954 65.745 0.629 1.00 23.35 162 GLU A CA 1
ATOM 1337 C C . GLU A 1 162 ? 38.192 66.748 1.484 1.00 22.26 162 GLU A C 1
ATOM 1338 O O . GLU A 1 162 ? 37.028 66.514 1.797 1.00 23.25 162 GLU A O 1
ATOM 1344 N N . VAL A 1 163 ? 38.863 67.857 1.799 1.00 22.38 163 VAL A N 1
ATOM 1345 C CA . VAL A 1 163 ? 38.317 68.810 2.783 1.00 22.98 163 VAL A CA 1
ATOM 1346 C C . VAL A 1 163 ? 38.367 70.279 2.398 1.00 22.69 163 VAL A C 1
ATOM 1347 O O . VAL A 1 163 ? 37.622 71.059 2.996 1.00 22.57 163 VAL A O 1
ATOM 1351 N N . ASN A 1 164 ? 39.226 70.670 1.457 1.00 22.75 164 ASN A N 1
ATOM 1352 C CA . ASN A 1 164 ? 39.335 72.080 1.067 1.00 21.89 164 ASN A CA 1
ATOM 1353 C C . ASN A 1 164 ? 38.676 72.356 -0.265 1.00 23.76 164 ASN A C 1
ATOM 1354 O O . ASN A 1 164 ? 38.419 71.439 -1.066 1.00 25.05 164 ASN A O 1
ATOM 1359 N N . GLU A 1 165 ? 38.419 73.638 -0.517 1.00 24.24 165 GLU A N 1
ATOM 1360 C CA . GLU A 1 165 ? 37.923 74.055 -1.834 1.00 26.13 165 GLU A CA 1
ATOM 1361 C C . GLU A 1 165 ? 38.841 73.507 -2.915 1.00 25.14 165 GLU A C 1
ATOM 1362 O O . GLU A 1 165 ? 40.057 73.410 -2.714 1.00 24.65 165 GLU A O 1
ATOM 1368 N N . ARG A 1 166 ? 38.265 73.149 -4.061 1.00 24.73 166 ARG A N 1
ATOM 1369 C CA . ARG A 1 166 ? 39.085 72.777 -5.206 1.00 25.73 166 ARG A CA 1
ATOM 1370 C C . ARG A 1 166 ? 39.831 73.994 -5.724 1.00 26.89 166 ARG A C 1
ATOM 1371 O O . ARG A 1 166 ? 39.234 75.065 -5.914 1.00 28.63 166 ARG A O 1
ATOM 1379 N N A ILE A 1 167 ? 41.130 73.822 -5.818 0.50 26.68 167 ILE A N 1
ATOM 1380 N N B ILE A 1 167 ? 41.109 73.823 -6.106 0.50 26.43 167 ILE A N 1
ATOM 1381 C CA A ILE A 1 167 ? 41.873 74.726 -6.599 0.50 28.14 167 ILE A CA 1
ATOM 1382 C CA B ILE A 1 167 ? 42.067 74.925 -6.488 0.50 27.37 167 ILE A CA 1
ATOM 1383 C C A ILE A 1 167 ? 42.043 74.007 -7.959 0.50 27.05 167 ILE A C 1
ATOM 1384 C C B ILE A 1 167 ? 42.231 75.368 -8.011 0.50 26.94 167 ILE A C 1
ATOM 1385 O O A ILE A 1 167 ? 42.428 72.861 -8.105 0.50 28.61 167 ILE A O 1
ATOM 1386 O O B ILE A 1 167 ? 42.850 76.377 -8.293 0.50 27.17 167 ILE A O 1
ATOM 1395 N N . GLY A 1 168 ?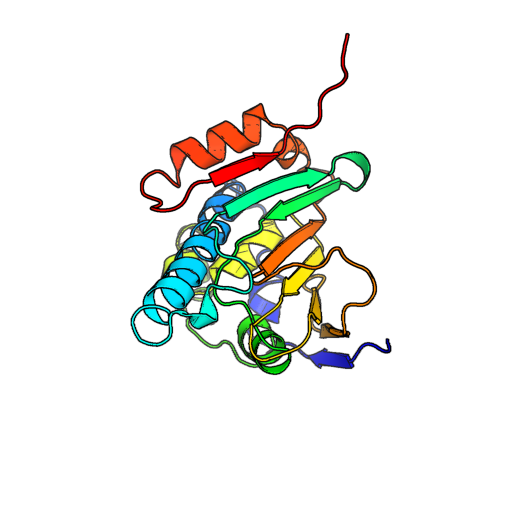 41.566 74.689 -8.934 1.00 28.30 168 GLY A N 1
ATOM 1396 C CA . GLY A 1 168 ? 41.909 74.464 -10.327 1.00 25.91 168 GLY A CA 1
ATOM 1397 C C . GLY A 1 168 ? 43.323 73.968 -10.599 1.00 25.97 168 GLY A C 1
ATOM 1398 O O . GLY A 1 168 ? 43.562 72.887 -11.199 1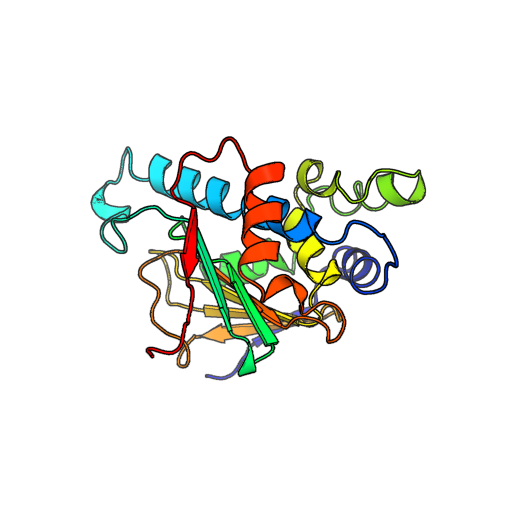.00 25.62 168 GLY A O 1
ATOM 1399 N N . ARG A 1 169 ? 44.274 74.806 -10.207 1.00 24.28 169 ARG A N 1
ATOM 1400 C CA . ARG A 1 169 ? 45.684 74.540 -10.321 1.00 23.74 169 ARG A CA 1
ATOM 1401 C C . ARG A 1 169 ? 46.382 75.572 -9.458 1.00 24.60 169 ARG A C 1
ATOM 1402 O O . ARG A 1 169 ? 45.974 76.741 -9.424 1.00 25.66 169 ARG A O 1
ATOM 1410 N N . GLY A 1 170 ? 47.417 75.127 -8.750 1.00 24.38 170 GLY A N 1
ATOM 1411 C CA . GLY A 1 170 ? 48.288 76.048 -8.012 1.00 24.12 170 GLY A CA 1
ATOM 1412 C C . GLY A 1 170 ? 48.442 75.621 -6.574 1.00 24.74 170 GLY A C 1
ATOM 1413 O O . GLY A 1 170 ? 48.335 74.447 -6.250 1.00 26.19 170 GLY A O 1
ATOM 1414 N N . THR A 1 171 ? 48.662 76.599 -5.704 1.00 23.57 171 THR A N 1
ATOM 1415 C CA . THR A 1 171 ? 49.062 76.315 -4.303 1.00 24.50 171 THR A CA 1
ATOM 1416 C C . THR A 1 171 ? 48.487 77.352 -3.376 1.00 24.82 171 THR A C 1
ATOM 1417 O O . THR A 1 171 ? 48.456 78.538 -3.694 1.00 24.44 171 THR A O 1
ATOM 1421 N N . ILE A 1 172 ? 47.976 76.871 -2.245 1.00 23.55 172 ILE A N 1
ATOM 1422 C CA . ILE A 1 172 ? 47.619 77.757 -1.124 1.00 23.99 172 ILE A CA 1
ATOM 1423 C C . ILE A 1 172 ? 48.558 77.485 0.049 1.00 24.21 172 ILE A C 1
ATOM 1424 O O . ILE A 1 172 ? 48.700 76.328 0.462 1.00 24.14 172 ILE A O 1
ATOM 1429 N N . LEU A 1 173 ? 49.177 78.532 0.585 1.00 23.97 173 LEU A N 1
ATOM 1430 C CA . LEU A 1 173 ? 49.845 78.448 1.893 1.00 23.85 173 LEU A CA 1
ATOM 1431 C C . LEU A 1 173 ? 48.855 78.997 2.902 1.00 23.75 173 LEU A C 1
ATOM 1432 O O . LEU A 1 173 ? 48.487 80.203 2.856 1.00 23.99 173 LEU A O 1
ATOM 1437 N N . ARG A 1 174 ? 48.413 78.111 3.796 1.00 22.83 174 ARG A N 1
ATOM 1438 C CA . ARG A 1 174 ? 47.443 78.450 4.831 1.00 22.85 174 ARG A CA 1
ATOM 1439 C C . ARG A 1 174 ? 48.235 78.590 6.111 1.00 22.77 174 ARG A C 1
ATOM 1440 O O . ARG A 1 174 ? 48.703 77.590 6.676 1.00 23.11 174 ARG A O 1
ATOM 1448 N N . LEU A 1 175 ? 48.454 79.832 6.524 1.00 22.73 175 LEU A N 1
ATOM 1449 C CA . LEU A 1 175 ? 49.263 80.125 7.710 1.00 22.76 175 LEU A CA 1
ATOM 1450 C C . LEU A 1 175 ? 48.347 80.262 8.909 1.00 23.10 175 LEU A C 1
ATOM 1451 O O . LEU A 1 175 ? 47.402 81.096 8.927 1.00 23.18 175 LEU A O 1
ATOM 1456 N N . PHE A 1 176 ? 48.644 79.506 9.955 1.00 22.33 176 PHE A N 1
ATOM 1457 C CA . PHE A 1 176 ? 47.946 79.634 11.227 1.00 22.20 176 PHE A CA 1
ATOM 1458 C C . PHE A 1 176 ? 48.768 80.578 12.106 1.00 22.71 176 PHE A C 1
ATOM 1459 O O . PHE A 1 176 ? 49.825 80.21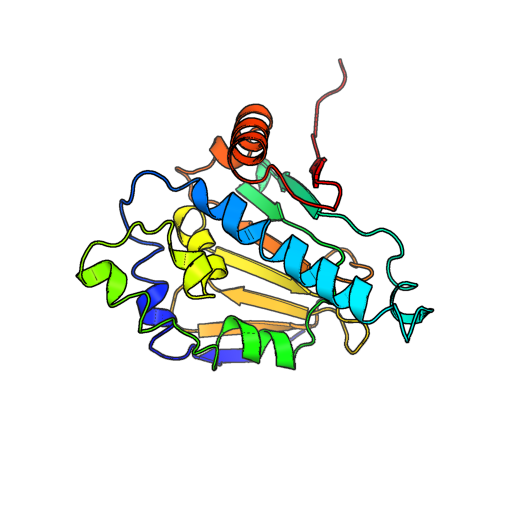2 12.646 1.00 22.54 176 PHE A O 1
ATOM 1467 N N . LEU A 1 177 ? 48.329 81.826 12.155 1.00 22.75 177 LEU A N 1
ATOM 1468 C CA . LEU A 1 177 ? 49.120 82.902 12.731 1.00 22.65 177 LEU A CA 1
ATOM 1469 C C . LEU A 1 177 ? 49.259 82.741 14.237 1.00 23.08 177 LEU A C 1
ATOM 1470 O O . LEU A 1 177 ? 48.353 82.251 14.924 1.00 24.23 177 LEU A O 1
ATOM 1475 N N . LYS A 1 178 ? 50.426 83.151 14.735 1.00 22.43 178 LYS A N 1
ATOM 1476 C CA . LYS A 1 178 ? 50.699 83.215 16.180 1.00 22.40 178 LYS A CA 1
ATOM 1477 C C . LYS A 1 178 ? 49.784 84.266 16.792 1.00 22.91 178 LYS A C 1
ATOM 1478 O O . LYS A 1 178 ? 49.422 85.232 16.118 1.00 23.63 178 LYS A O 1
ATOM 1484 N N . ASP A 1 179 ? 49.435 84.104 18.069 1.00 24.00 179 ASP A N 1
ATOM 1485 C CA . ASP A 1 179 ? 48.487 85.017 18.715 1.00 25.20 179 ASP A CA 1
ATOM 1486 C C . ASP A 1 179 ? 48.989 86.452 18.760 1.00 25.53 179 ASP A C 1
ATOM 1487 O O . ASP A 1 179 ? 48.193 87.399 18.872 1.00 26.77 179 ASP A O 1
ATOM 1492 N N . ASP A 1 180 ? 50.306 86.631 18.765 1.00 24.96 180 ASP A N 1
ATOM 1493 C CA . ASP A 1 180 ? 50.841 87.983 18.740 1.00 25.52 180 ASP A CA 1
ATOM 1494 C C . ASP A 1 180 ? 51.142 88.538 17.353 1.00 25.15 180 ASP A C 1
ATOM 1495 O O . ASP A 1 180 ? 51.725 89.622 17.227 1.00 26.00 180 ASP A O 1
ATOM 1500 N N . GLN A 1 181 ? 50.713 87.818 16.313 1.00 24.23 181 GLN A N 1
ATOM 1501 C CA . GLN A 1 181 ? 50.968 88.246 14.946 1.00 24.41 181 GLN A CA 1
ATOM 1502 C C . GLN A 1 181 ? 49.693 88.464 14.149 1.00 25.06 181 GLN A C 1
ATOM 1503 O O . GLN A 1 181 ? 49.724 88.394 12.936 1.00 24.57 181 GLN A O 1
ATOM 1509 N N . LEU A 1 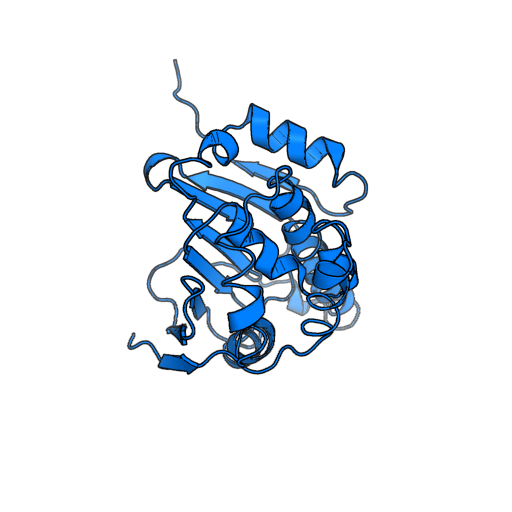182 ? 48.598 88.758 14.837 1.00 25.48 182 LEU A N 1
ATOM 1510 C CA . LEU A 1 182 ? 47.289 88.918 14.194 1.00 25.55 182 LEU A CA 1
ATOM 1511 C C . LEU A 1 182 ? 47.137 90.210 13.383 1.00 25.90 182 LEU A C 1
ATOM 1512 O O . LEU A 1 182 ? 46.153 90.382 12.659 1.00 26.26 182 LEU A O 1
ATOM 1517 N N . GLU A 1 183 ? 48.104 91.117 13.494 1.00 25.16 183 GLU A N 1
ATOM 1518 C CA . GLU A 1 183 ? 48.116 92.297 12.642 1.00 24.66 183 GLU A CA 1
ATOM 1519 C C . GLU A 1 183 ? 48.085 91.911 11.160 1.00 24.52 183 GLU A C 1
ATOM 1520 O O . GLU A 1 183 ? 47.608 92.671 10.335 1.00 24.40 183 GLU A O 1
ATOM 1526 N N . TYR A 1 184 ? 48.601 90.727 10.812 1.00 24.17 184 TYR A N 1
ATOM 1527 C CA . TYR A 1 184 ? 48.636 90.316 9.399 1.00 24.63 184 TYR A CA 1
ATOM 1528 C C . TYR A 1 184 ? 47.289 89.845 8.856 1.00 25.23 184 TYR A C 1
ATOM 1529 O O . TYR A 1 184 ? 47.216 89.392 7.713 1.00 26.27 184 TYR A O 1
ATOM 1538 N N . LEU A 1 185 ? 46.248 89.956 9.676 1.00 25.45 185 LEU A N 1
ATOM 1539 C CA . LEU A 1 185 ? 44.861 89.764 9.237 1.00 25.55 185 LEU A CA 1
ATOM 1540 C C . LEU A 1 185 ? 44.230 91.074 8.783 1.00 26.29 185 LEU A C 1
ATOM 1541 O O . LEU A 1 185 ? 43.126 91.079 8.238 1.00 26.92 185 LEU A O 1
ATOM 1546 N N . GLU A 1 186 ? 44.894 92.191 9.058 1.00 26.11 186 GLU A N 1
ATOM 1547 C CA . GLU A 1 186 ? 44.321 93.514 8.822 1.00 27.37 186 GLU A CA 1
ATOM 1548 C C . GLU A 1 186 ? 44.592 94.006 7.401 1.00 26.26 186 GLU A C 1
ATOM 1549 O O . GLU A 1 186 ? 45.720 94.011 6.925 1.00 27.23 186 GLU A O 1
ATOM 1555 N N . GLU A 1 187 ? 43.541 94.457 6.728 1.00 26.68 187 GLU A N 1
ATOM 1556 C CA . GLU A 1 187 ? 43.660 94.978 5.371 1.00 26.47 187 GLU A CA 1
ATOM 1557 C C . GLU A 1 187 ? 44.724 96.089 5.222 1.00 26.30 187 GLU A C 1
ATOM 1558 O O . GLU A 1 187 ? 45.542 96.049 4.302 1.00 25.91 187 GLU A O 1
ATOM 1564 N N . LYS A 1 188 ? 44.699 97.057 6.129 1.00 26.65 188 LYS A N 1
ATOM 1565 C CA . LYS A 1 188 ? 45.622 98.188 6.077 1.00 26.62 188 LYS A CA 1
ATOM 1566 C C . LYS A 1 188 ? 47.074 97.706 6.190 1.00 26.75 188 LYS A C 1
ATOM 1567 O O . LYS A 1 188 ? 47.931 98.088 5.383 1.00 26.26 188 LYS A O 1
ATOM 1573 N N . ARG A 1 189 ? 47.315 96.819 7.155 1.00 26.09 189 ARG A N 1
ATOM 1574 C CA . ARG A 1 189 ? 48.640 96.268 7.389 1.00 26.65 189 ARG A CA 1
ATOM 1575 C C . ARG A 1 189 ? 49.119 95.446 6.199 1.00 26.41 189 ARG A C 1
ATOM 1576 O O . ARG A 1 189 ? 50.250 95.591 5.737 1.00 26.28 189 ARG A O 1
ATOM 1584 N N . ILE A 1 190 ? 48.260 94.568 5.680 1.00 26.38 190 ILE A N 1
ATOM 1585 C CA . ILE A 1 190 ? 48.657 93.742 4.556 1.00 27.53 190 ILE A CA 1
ATOM 1586 C C . ILE A 1 190 ? 48.988 94.600 3.336 1.00 27.24 190 ILE A C 1
ATOM 1587 O O . ILE A 1 190 ? 50.004 94.395 2.680 1.00 27.39 190 ILE A O 1
ATOM 1592 N N . LYS A 1 191 ? 48.131 95.583 3.047 1.00 27.35 191 LYS A N 1
ATOM 1593 C CA . LYS A 1 191 ? 48.366 96.489 1.932 1.00 28.28 191 LYS A CA 1
ATOM 1594 C C . LYS A 1 191 ? 49.706 97.203 2.020 1.00 28.14 191 LYS A C 1
ATOM 1595 O O . LYS A 1 191 ? 50.411 97.302 1.020 1.00 29.00 191 LYS A O 1
ATOM 1601 N N . GLU A 1 192 ? 50.054 97.702 3.200 1.00 28.57 192 GLU A N 1
ATOM 1602 C CA . GLU A 1 192 ? 51.314 98.437 3.334 1.00 30.08 192 GLU A CA 1
ATOM 1603 C C . GLU A 1 192 ? 52.528 97.520 3.121 1.00 29.83 192 GLU A C 1
ATOM 1604 O O . GLU A 1 192 ? 53.486 97.911 2.449 1.00 30.27 192 GLU A O 1
ATOM 1610 N N . VAL A 1 193 ? 52.465 96.305 3.661 1.00 29.26 193 VAL A N 1
ATOM 1611 C CA . VAL A 1 193 ? 53.566 95.350 3.494 1.00 29.77 193 VAL A CA 1
ATOM 1612 C C . VAL A 1 193 ? 53.731 94.973 2.009 1.00 30.52 193 VAL A C 1
ATOM 1613 O O . VAL A 1 193 ? 54.845 94.938 1.493 1.00 30.31 193 VAL A O 1
ATOM 1617 N N . ILE A 1 194 ? 52.626 94.730 1.306 1.00 30.93 194 ILE A N 1
ATOM 1618 C CA . ILE A 1 194 ? 52.712 94.368 -0.109 1.00 32.12 194 ILE A CA 1
ATOM 1619 C C . ILE A 1 194 ? 53.304 95.485 -0.948 1.00 33.15 194 ILE A C 1
ATOM 1620 O O . ILE A 1 194 ? 54.178 95.260 -1.787 1.00 33.44 194 ILE A O 1
ATOM 1625 N N . LYS A 1 195 ? 52.824 96.703 -0.711 1.00 33.76 195 LYS A N 1
ATOM 1626 C CA . LYS A 1 195 ? 53.213 97.844 -1.529 1.00 35.25 195 LYS A CA 1
ATOM 1627 C C . LYS A 1 195 ? 54.695 98.171 -1.395 1.00 35.77 195 LYS A C 1
ATOM 1628 O O . LYS A 1 195 ? 55.324 98.590 -2.364 1.00 36.26 195 LYS A O 1
ATOM 1634 N N . ARG A 1 196 ? 55.265 97.950 -0.212 1.00 36.72 196 ARG A N 1
ATOM 1635 C CA . ARG A 1 196 ? 56.653 98.362 0.021 1.00 38.32 196 ARG A CA 1
ATOM 1636 C C . ARG A 1 196 ? 57.722 97.405 -0.523 1.00 38.12 196 ARG A C 1
ATOM 1637 O O . ARG A 1 196 ? 58.780 97.848 -0.957 1.00 38.03 196 ARG A O 1
ATOM 1645 N N . HIS A 1 197 ? 57.457 96.104 -0.516 1.00 38.59 197 HIS A N 1
ATOM 1646 C CA . HIS A 1 197 ? 58.536 95.150 -0.808 1.00 39.79 197 HIS A CA 1
ATOM 1647 C C . HIS A 1 197 ? 58.270 94.201 -1.962 1.00 39.50 197 HIS A C 1
ATOM 1648 O O . HIS A 1 197 ? 59.099 93.329 -2.235 1.00 40.30 197 HIS A O 1
ATOM 1655 N N . SER A 1 198 ? 57.127 94.351 -2.628 1.00 39.51 198 SER A N 1
ATOM 1656 C CA . SER A 1 198 ? 56.771 93.472 -3.746 1.00 38.90 198 SER A CA 1
ATOM 1657 C C . SER A 1 198 ? 56.256 94.314 -4.917 1.00 38.77 198 SER A C 1
ATOM 1658 O O . SER A 1 198 ? 55.158 94.074 -5.406 1.00 39.47 198 SER A O 1
ATOM 1661 N N . GLU A 1 199 ? 57.072 95.278 -5.366 1.00 38.20 199 GLU A N 1
ATOM 1662 C CA . GLU A 1 199 ? 56.687 96.319 -6.351 1.00 37.79 199 GLU A CA 1
ATOM 1663 C C . GLU A 1 199 ? 56.719 95.905 -7.841 1.00 36.47 199 GLU A C 1
ATOM 1664 O O . GLU A 1 199 ? 56.024 96.488 -8.675 1.00 37.27 199 GLU A O 1
ATOM 1670 N N . PHE A 1 200 ? 57.549 94.924 -8.168 1.00 34.26 200 PHE A N 1
ATOM 1671 C CA . PHE A 1 200 ? 57.751 94.506 -9.553 1.00 31.38 200 PHE A CA 1
ATOM 1672 C C . PHE A 1 200 ? 57.285 93.070 -9.719 1.00 30.16 200 PHE A C 1
ATOM 1673 O O . PHE A 1 200 ? 58.070 92.173 -9.973 1.00 30.62 200 PHE A O 1
ATOM 1681 N N . VAL A 1 201 ? 55.992 92.862 -9.520 1.00 28.53 201 VAL A N 1
ATOM 1682 C CA . VAL A 1 201 ? 55.390 91.543 -9.711 1.00 28.10 201 VAL A CA 1
ATOM 1683 C C . VAL A 1 201 ? 54.524 91.624 -10.972 1.00 27.73 201 VAL A C 1
ATOM 1684 O O . VAL A 1 201 ? 53.767 92.591 -11.153 1.00 29.03 201 VAL A O 1
ATOM 1688 N N . ALA A 1 202 ? 54.657 90.642 -11.864 1.00 26.96 202 ALA A N 1
ATOM 1689 C CA . ALA A 1 202 ? 54.009 90.669 -13.178 1.00 27.46 202 ALA A CA 1
ATOM 1690 C C . ALA A 1 202 ? 52.542 90.249 -13.141 1.00 27.28 202 ALA A C 1
ATOM 1691 O O . ALA A 1 202 ? 51.830 90.420 -14.135 1.00 28.45 202 ALA A O 1
ATOM 1693 N N . TYR A 1 203 ? 52.112 89.694 -12.012 1.00 26.44 203 TYR A N 1
ATOM 1694 C CA . TYR A 1 203 ? 50.774 89.121 -11.887 1.00 26.20 203 TYR A CA 1
ATOM 1695 C C . TYR A 1 203 ? 49.969 89.987 -10.947 1.00 25.92 203 TYR A C 1
ATOM 1696 O O . TYR A 1 203 ? 50.556 90.606 -10.050 1.00 26.87 203 TYR A O 1
ATOM 1705 N N . PRO A 1 204 ? 48.626 90.014 -11.118 1.00 25.60 204 PRO A N 1
ATOM 1706 C CA . PRO A 1 204 ? 47.824 90.740 -10.131 1.00 25.56 204 PRO A CA 1
ATOM 1707 C C . PRO A 1 204 ? 47.966 90.144 -8.745 1.00 23.66 204 PRO A C 1
ATOM 1708 O O . PRO A 1 204 ? 47.979 88.923 -8.603 1.00 24.64 204 PRO A O 1
ATOM 1712 N N . ILE A 1 205 ? 48.053 91.005 -7.736 1.00 24.41 205 ILE A N 1
ATOM 1713 C CA . ILE A 1 205 ? 48.003 90.582 -6.345 1.00 24.42 205 ILE A CA 1
ATOM 1714 C C . ILE A 1 205 ? 46.682 91.036 -5.792 1.00 24.03 205 ILE A C 1
ATOM 1715 O O . ILE A 1 205 ? 46.432 92.238 -5.680 1.00 25.42 205 ILE A O 1
ATOM 1720 N N . GLN A 1 206 ? 45.815 90.060 -5.556 1.00 23.92 206 GLN A N 1
ATOM 1721 C CA . GLN A 1 206 ? 44.446 90.309 -5.161 1.00 23.94 206 GLN A CA 1
ATOM 1722 C C . GLN A 1 206 ? 44.344 90.150 -3.660 1.00 23.86 206 GLN A C 1
ATOM 1723 O O . GLN A 1 206 ? 44.915 89.218 -3.079 1.00 26.47 206 GLN A O 1
ATOM 1729 N N . LEU A 1 207 ? 43.662 91.080 -3.025 1.00 23.15 207 LEU A N 1
ATOM 1730 C CA . LEU A 1 207 ? 43.419 91.009 -1.598 1.00 22.82 207 LEU A CA 1
ATOM 1731 C C . LEU A 1 207 ? 41.911 90.844 -1.364 1.00 22.36 207 LEU A C 1
ATOM 1732 O O . LEU A 1 207 ? 41.117 91.611 -1.887 1.00 23.37 207 LEU A O 1
ATOM 1737 N N . VAL A 1 208 ? 41.551 89.799 -0.621 1.00 22.38 208 VAL A N 1
ATOM 1738 C CA . VAL A 1 208 ? 40.163 89.472 -0.317 1.00 22.59 208 VAL A CA 1
ATOM 1739 C C . VAL A 1 208 ? 39.758 90.080 1.000 1.00 24.70 208 VAL A C 1
ATOM 1740 O O . VAL A 1 208 ? 40.270 89.676 2.055 1.00 27.20 208 VAL A O 1
ATOM 1744 N N . VAL A 1 209 ? 38.805 90.996 0.925 1.00 24.50 209 VAL A N 1
ATOM 1745 C CA . VAL A 1 209 ? 38.392 91.856 2.026 1.00 27.20 209 VAL A CA 1
ATOM 1746 C C . VAL A 1 209 ? 36.960 91.466 2.374 1.00 26.94 209 VAL A C 1
ATOM 1747 O O . VAL A 1 209 ? 36.086 91.490 1.515 1.00 26.78 209 VAL A O 1
ATOM 1751 N N . THR A 1 210 ? 36.722 91.137 3.639 1.00 27.85 210 THR A N 1
ATOM 1752 C CA . THR A 1 210 ? 35.385 90.803 4.114 1.00 29.35 210 THR A CA 1
ATOM 1753 C C . THR A 1 210 ? 34.863 91.935 4.998 1.00 30.47 210 THR A C 1
ATOM 1754 O O . THR A 1 210 ? 35.445 92.227 6.053 1.00 31.11 210 THR A O 1
ATOM 1758 N N . LYS A 1 211 ? 33.792 92.601 4.561 1.00 30.42 211 LYS A N 1
ATOM 1759 C CA . LYS A 1 211 ? 33.223 93.739 5.298 1.00 32.19 211 LYS A CA 1
ATOM 1760 C C . LYS A 1 211 ? 31.701 93.706 5.437 1.00 32.28 211 LYS A C 1
ATOM 1761 O O . LYS A 1 211 ? 30.972 93.409 4.483 1.00 31.82 211 LYS A O 1
ATOM 1767 N N . GLU A 1 212 ? 31.226 94.057 6.629 1.00 32.42 212 GLU A N 1
ATOM 1768 C CA . GLU A 1 212 ? 29.805 94.120 6.902 1.00 33.42 212 GLU A CA 1
ATOM 1769 C C . GLU A 1 212 ? 29.140 95.223 6.083 1.00 33.85 212 GLU A C 1
ATOM 1770 O O . GLU A 1 212 ? 29.703 96.311 5.901 1.00 34.47 212 GLU A O 1
ATOM 1776 N N . VAL A 1 213 ? 27.937 94.932 5.594 1.00 33.88 213 VAL A N 1
ATOM 1777 C CA . VAL A 1 213 ? 27.160 95.887 4.834 1.00 34.70 213 VAL A CA 1
ATOM 1778 C C . VAL A 1 213 ? 26.329 96.671 5.842 1.00 35.39 213 VAL A C 1
ATOM 1779 O O . VAL A 1 213 ? 25.648 96.066 6.677 1.00 35.09 213 VAL A O 1
ATOM 1783 N N . GLU A 1 214 ? 26.406 98.005 5.763 1.00 36.95 214 GLU A N 1
ATOM 1784 C CA . GLU A 1 214 ? 25.584 98.943 6.565 1.00 38.34 214 GLU A CA 1
ATOM 1785 C C . GLU A 1 214 ? 25.849 98.919 8.078 1.00 38.69 214 GLU A C 1
ATOM 1786 O O . GLU A 1 214 ? 26.991 98.803 8.530 1.00 39.25 214 GLU A O 1
#

CATH classification: 3.30.565.10

InterPro domains:
  IPR001404 Heat shock protein Hsp90 family [MF_00505] (1-673)
  IPR001404 Heat shock protein Hsp90 family [NF003555] (4-672)
  IPR001404 Heat shock protein Hsp90 family [PF00183] (183-693)
  IPR001404 Heat shock protein Hsp90 family [PIRSF002583] (2-693)
  IPR001404 Heat shock protein Hsp90 family [PTHR11528] (4-701)
  IPR003594 Histidine kinase/HSP90-like ATPase domain [SM00387] (26-164)
  IPR019805 Heat shock protein Hsp90, conserved site [PS00298] (24-33)
  IPR020568 Ribosomal protein uS5 domain 2-type superfamily [SSF54211] (272-527)
  IPR020575 Heat shock protein Hsp90, N-terminal [PR00775] (4-24)
  IPR020575 Heat shock protein Hsp90, N-terminal [PR00775] (25-47)
  IPR020575 Heat shock protein Hsp90, N-terminal [PR00775] (74-91)
  IPR020575 Heat shock protein Hsp90, N-terminal [PR00775] (92-109)
  IPR020575 Heat shock protein Hsp90, N-terminal [PR00775] (117-139)
  IPR020575 Heat shock protein Hsp90, N-terminal [PR00775] (169-186)
  IPR020575 Heat shock protein Hsp90, N-terminal [PR00775] (187-205)
  IPR020575 Heat shock protein Hsp90, N-terminal [cd16927] (14-201)
  IPR036890 Histidine kinase/HSP90-like ATPase superfamily [G3DSA:3.30.565.10] (1-231)
  IPR036890 Histidine kinase/HSP90-like ATPase superfamily [SSF55874] (3-211)
  IPR037196 HSP90, C-terminal domain [G3DSA:1.20.120.790] (527-677)
  IPR037196 HSP90, C-terminal domain [SSF110942] (549-672)

Organism: Saccharomyces cerevisiae (strain ATCC 204508 / S288c) (NCBI:txid559292)